Protein AF-A0A7S3IUD8-F1 (afdb_monomer_lite)

Foldseek 3Di:
DVVVVVCLLCLLVVLVVPLLVSQVVCCVPVVRQVVSSLVSLVVDDPDPVSSLVSLLSNLVNNCVVCVVVLVVLVVVVVPDPDDPSVVVNVSNLVSLLSNLLSCLDPVNLVCSLVSLLDPSHDLPSSLVSCVVSVSLNNNLSSCVVVVVNVSSLVSLVVVLVVLCVVCVCCCVPPDVPDPCPDPVNVVSVVVSVVSVVVSVVSCVVVVVVPPDPVVVVVPD

Secondary structure (DSSP, 8-state):
-HHHHHHHHHHHHHHHH-HHHHHHHHHHHSTT-HHHHHHHHHHS-SSHHHHHHHHHHHHHHHHHHTHHHHHHHHHHHTT---TTTHHHHHHHHHHHHHHHHHHTSTTTHHHHHHHHTSTTS-HHHHHHHHHHTT-HHHHHHHHHHHT-HHHHHHHHHHHHHHHHHHHHHHHHHT-TT--TT-HHHHHHHHHHHHHHHHHHHHHHHHHTTSPPTTSSTT--

Structure (mmCIF, N/CA/C/O backbone):
data_AF-A0A7S3IUD8-F1
#
_entry.id   AF-A0A7S3IUD8-F1
#
loop_
_atom_site.group_PDB
_atom_site.id
_atom_site.type_symbol
_atom_site.label_atom_id
_atom_site.label_alt_id
_atom_site.label_comp_id
_atom_site.label_asym_id
_atom_site.label_entity_id
_atom_site.label_seq_id
_atom_site.pdbx_PDB_ins_code
_atom_site.Cartn_x
_atom_site.Cartn_y
_atom_site.Cartn_z
_atom_site.occupancy
_atom_site.B_iso_or_equiv
_atom_site.auth_seq_id
_atom_site.auth_comp_id
_atom_site.auth_asym_id
_atom_site.auth_atom_id
_atom_site.pdbx_PDB_model_num
ATOM 1 N N . THR A 1 1 ? -16.270 8.873 26.989 1.00 66.31 1 THR A N 1
ATOM 2 C CA . THR A 1 1 ? -14.880 8.577 27.411 1.00 66.31 1 THR A CA 1
ATOM 3 C C . THR A 1 1 ? -14.648 7.132 27.840 1.00 66.31 1 THR A C 1
ATOM 5 O O . THR A 1 1 ? -13.771 6.508 27.261 1.00 66.31 1 THR A O 1
ATOM 8 N N . GLY A 1 2 ? -15.403 6.544 28.781 1.00 86.38 2 GLY A N 1
ATOM 9 C CA . GLY A 1 2 ? -15.154 5.152 29.222 1.00 86.38 2 GLY A CA 1
ATOM 10 C C . GLY A 1 2 ? -15.255 4.091 28.111 1.00 86.38 2 GLY A C 1
ATOM 11 O O . GLY A 1 2 ? -14.365 3.257 27.968 1.00 86.38 2 GLY A O 1
ATOM 12 N N . MET A 1 3 ? -16.298 4.174 27.278 1.00 87.50 3 MET A N 1
ATOM 13 C CA . MET A 1 3 ? -16.539 3.219 26.187 1.00 87.50 3 MET A CA 1
ATOM 14 C C . MET A 1 3 ? -15.517 3.340 25.049 1.00 87.50 3 MET A C 1
ATOM 16 O O . MET A 1 3 ? -14.982 2.330 24.613 1.00 87.50 3 MET A O 1
ATOM 20 N N . GLN A 1 4 ? -15.155 4.561 24.640 1.00 90.06 4 GLN A N 1
ATOM 21 C CA . GLN A 1 4 ? -14.101 4.801 23.642 1.00 90.06 4 GLN A CA 1
ATOM 22 C C . GLN A 1 4 ? -12.754 4.199 24.070 1.00 90.06 4 GLN A C 1
ATOM 24 O O . GLN A 1 4 ? -12.092 3.548 23.272 1.00 90.06 4 GLN A O 1
ATOM 29 N N . ASN A 1 5 ? -12.368 4.336 25.342 1.00 90.56 5 ASN A N 1
ATOM 30 C CA . ASN A 1 5 ? -11.132 3.727 25.844 1.00 90.56 5 ASN A CA 1
ATOM 31 C C . ASN A 1 5 ? -11.186 2.197 25.833 1.00 90.56 5 ASN A C 1
ATOM 33 O O . ASN A 1 5 ? -10.183 1.543 25.552 1.00 90.56 5 ASN A O 1
ATOM 37 N N . LEU A 1 6 ? -12.346 1.618 26.153 1.00 90.81 6 LEU A N 1
ATOM 38 C CA . LEU A 1 6 ? -12.537 0.173 26.090 1.00 90.81 6 LEU A CA 1
ATOM 39 C C . LEU A 1 6 ? -12.464 -0.329 24.648 1.00 90.81 6 LEU A C 1
ATOM 41 O O . LEU A 1 6 ? -11.897 -1.393 24.412 1.00 90.81 6 LEU A O 1
ATOM 45 N N . ILE A 1 7 ? -12.969 0.461 23.698 1.00 91.56 7 ILE A N 1
ATOM 46 C CA . ILE A 1 7 ? -12.850 0.161 22.278 1.00 91.56 7 ILE A CA 1
ATOM 47 C C . ILE A 1 7 ? -11.379 0.162 21.857 1.00 91.56 7 ILE A C 1
ATOM 49 O O . ILE A 1 7 ? -10.910 -0.857 21.366 1.00 91.56 7 ILE A O 1
ATOM 53 N N . LEU A 1 8 ? -10.639 1.245 22.130 1.00 92.44 8 LEU A N 1
ATOM 54 C CA . LEU A 1 8 ? -9.227 1.376 21.740 1.00 92.44 8 LEU A CA 1
ATOM 55 C C . LEU A 1 8 ? -8.356 0.238 22.291 1.00 92.44 8 LEU A C 1
ATOM 57 O O . LEU A 1 8 ? -7.524 -0.317 21.583 1.00 92.44 8 LEU A O 1
ATOM 61 N N . LYS A 1 9 ? -8.587 -0.173 23.543 1.00 91.88 9 LYS A N 1
ATOM 62 C CA . LYS A 1 9 ? -7.871 -1.308 24.153 1.00 91.88 9 LYS A CA 1
ATOM 63 C C . LYS A 1 9 ? -8.146 -2.651 23.475 1.00 91.88 9 LYS A C 1
ATOM 65 O O . LYS A 1 9 ? -7.357 -3.576 23.629 1.00 91.88 9 LYS A O 1
ATOM 70 N N . ASN A 1 10 ? -9.273 -2.775 22.778 1.00 92.75 10 ASN A N 1
ATOM 71 C CA . ASN A 1 10 ? -9.701 -4.004 22.115 1.00 92.75 10 ASN A CA 1
ATOM 72 C C . ASN A 1 10 ? -9.679 -3.895 20.583 1.00 92.75 10 ASN A C 1
ATOM 74 O O . ASN A 1 10 ? -10.092 -4.846 19.920 1.00 92.75 10 ASN A O 1
ATOM 78 N N . THR A 1 11 ? -9.166 -2.798 20.010 1.00 93.12 11 THR A N 1
ATOM 79 C CA . THR A 1 11 ? -9.166 -2.564 18.556 1.00 93.12 11 THR A CA 1
ATOM 80 C C . THR A 1 11 ? -8.530 -3.721 17.797 1.00 93.12 11 THR A C 1
ATOM 82 O O . THR A 1 11 ? -9.126 -4.219 16.848 1.00 93.12 11 THR A O 1
ATOM 85 N N . SER A 1 12 ? -7.394 -4.245 18.262 1.00 93.50 12 SER A N 1
ATOM 86 C CA . SER A 1 12 ? -6.737 -5.405 17.647 1.00 93.50 12 SER A CA 1
ATOM 87 C C . SER A 1 12 ? -7.642 -6.640 17.557 1.00 93.50 12 SER A C 1
ATOM 89 O O . SER A 1 12 ? -7.561 -7.393 16.591 1.00 93.50 12 SER A O 1
ATOM 91 N N . SER A 1 13 ? -8.520 -6.858 18.539 1.00 93.44 13 SER A N 1
ATOM 92 C CA . SER A 1 13 ? -9.497 -7.954 18.514 1.00 93.44 13 SER A CA 1
ATOM 93 C C . SER A 1 13 ? -10.639 -7.670 17.543 1.00 93.44 13 SER A C 1
ATOM 95 O O . SER A 1 13 ? -11.063 -8.579 16.837 1.00 93.44 13 SER A O 1
ATOM 97 N N . PHE A 1 14 ? -11.116 -6.425 17.473 1.00 94.06 14 PHE A N 1
ATOM 98 C CA . PHE A 1 14 ? -12.170 -6.046 16.531 1.00 94.06 14 PHE A CA 1
ATOM 99 C C . PHE A 1 14 ? -11.705 -6.148 15.082 1.00 94.06 14 PHE A C 1
ATOM 101 O O . PHE A 1 14 ? -12.414 -6.741 14.275 1.00 94.06 14 PHE A O 1
ATOM 108 N N . VAL A 1 15 ? -10.486 -5.693 14.776 1.00 94.94 15 VAL A N 1
ATOM 109 C CA . VAL A 1 15 ? -9.892 -5.823 13.435 1.00 94.94 15 VAL A CA 1
ATOM 110 C C . VAL A 1 15 ? -9.811 -7.288 13.008 1.00 94.94 15 VAL A C 1
ATOM 112 O O . VAL A 1 15 ? -10.173 -7.607 11.882 1.00 94.94 15 VAL A O 1
ATOM 115 N N . LYS A 1 16 ? -9.415 -8.194 13.915 1.00 93.19 16 LYS A N 1
ATOM 116 C CA . LYS A 1 16 ? -9.381 -9.643 13.636 1.00 93.19 16 LYS A CA 1
ATOM 117 C C . LYS A 1 16 ? -10.755 -10.240 13.356 1.00 93.19 16 LYS A C 1
ATOM 119 O O . LYS A 1 16 ? -10.839 -11.228 12.634 1.00 93.19 16 LYS A O 1
ATOM 124 N N . MET A 1 17 ? -11.797 -9.718 14.000 1.00 94.62 17 MET A N 1
ATOM 125 C CA . MET A 1 17 ? -13.160 -10.219 13.831 1.00 94.62 17 MET A CA 1
ATOM 126 C C . MET A 1 17 ? -13.779 -9.693 12.540 1.00 94.62 17 MET A C 1
ATOM 128 O O . MET A 1 17 ? -14.288 -10.478 11.746 1.00 94.62 17 MET A O 1
ATOM 132 N N . ASP A 1 18 ? -13.751 -8.374 12.353 1.00 95.94 18 ASP A N 1
ATOM 133 C CA . ASP A 1 18 ? -14.306 -7.701 11.186 1.00 95.94 18 ASP A CA 1
ATOM 134 C C . ASP A 1 18 ? -13.672 -6.300 11.026 1.00 95.94 18 ASP A C 1
ATOM 136 O O . ASP A 1 18 ? -14.049 -5.347 11.729 1.00 95.94 18 ASP A O 1
ATOM 140 N N . PRO A 1 19 ? -12.712 -6.129 10.100 1.00 95.44 19 PRO A N 1
ATOM 141 C CA . PRO A 1 19 ? -12.058 -4.843 9.891 1.00 95.44 19 PRO A CA 1
ATOM 142 C C . PRO A 1 19 ? -13.016 -3.790 9.308 1.00 95.44 19 PRO A C 1
ATOM 144 O O . PRO A 1 19 ? -12.861 -2.603 9.596 1.00 95.44 19 PRO A O 1
ATOM 147 N N . ALA A 1 20 ? -14.051 -4.191 8.561 1.00 95.94 20 ALA A N 1
ATOM 148 C CA . ALA A 1 20 ? -14.999 -3.265 7.945 1.00 95.94 20 ALA A CA 1
ATOM 149 C C . ALA A 1 20 ? -15.987 -2.699 8.973 1.00 95.94 20 ALA A C 1
ATOM 151 O O . ALA A 1 20 ? -16.265 -1.497 8.977 1.00 95.94 20 ALA A O 1
ATOM 152 N N . LEU A 1 21 ? -16.490 -3.536 9.884 1.00 95.56 21 LEU A N 1
ATOM 153 C CA . LEU A 1 21 ? -17.272 -3.059 11.027 1.00 95.56 21 LEU A CA 1
ATOM 154 C C . LEU A 1 21 ? -16.418 -2.220 11.977 1.00 95.56 21 LEU A C 1
ATOM 156 O O . LEU A 1 21 ? -16.917 -1.235 12.515 1.00 95.56 21 LEU A O 1
ATOM 160 N N . THR A 1 22 ? -15.135 -2.551 12.137 1.00 95.25 22 THR A N 1
ATOM 161 C CA . THR A 1 22 ? -14.209 -1.735 12.934 1.00 95.25 22 THR A CA 1
ATOM 162 C C . THR A 1 22 ? -14.022 -0.340 12.329 1.00 95.25 22 THR A C 1
ATOM 164 O O . THR A 1 22 ? -14.059 0.649 13.059 1.00 95.25 22 THR A O 1
ATOM 167 N N . ALA A 1 23 ? -13.905 -0.231 11.000 1.00 95.44 23 ALA A N 1
ATOM 168 C CA . ALA A 1 23 ? -13.856 1.059 10.309 1.00 95.44 23 ALA A CA 1
ATOM 169 C C . ALA A 1 23 ? -15.150 1.868 10.513 1.00 95.44 23 ALA A C 1
ATOM 171 O O . ALA A 1 23 ? -15.093 3.029 10.901 1.00 95.44 23 ALA A O 1
ATOM 172 N N . LYS A 1 24 ? -16.327 1.243 10.371 1.00 94.44 24 LYS A N 1
ATOM 173 C CA . LYS A 1 24 ? -17.620 1.907 10.646 1.00 94.44 24 LYS A CA 1
ATOM 174 C C . LYS A 1 24 ? -17.764 2.346 12.101 1.00 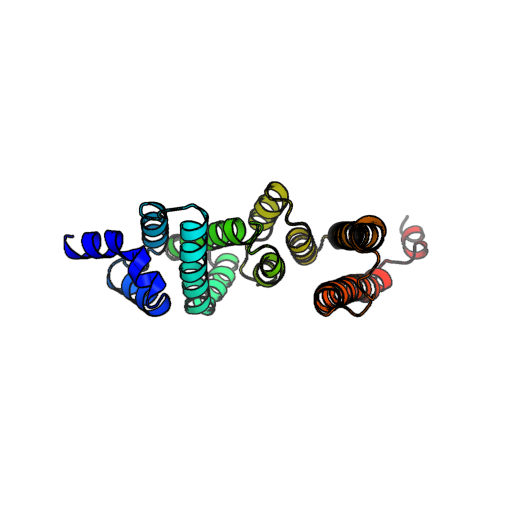94.44 24 LYS A C 1
ATOM 176 O O . LYS A 1 24 ? -18.350 3.387 12.384 1.00 94.44 24 LYS A O 1
ATOM 181 N N . LEU A 1 25 ? -17.244 1.552 13.033 1.00 94.25 25 LEU A N 1
ATOM 182 C CA . LEU A 1 25 ? -17.213 1.910 14.442 1.00 94.25 25 LEU A CA 1
ATOM 183 C C . LEU A 1 25 ? -16.314 3.136 14.673 1.00 94.25 25 LEU A C 1
ATOM 185 O O . LEU A 1 25 ? -16.661 3.992 15.485 1.00 94.25 25 LEU A O 1
ATOM 189 N N . CYS A 1 26 ? -15.198 3.243 13.945 1.00 94.50 26 CYS A N 1
ATOM 190 C CA . CYS A 1 26 ? -14.337 4.425 13.952 1.00 94.50 26 CYS A CA 1
ATOM 191 C C . CYS A 1 26 ? -15.088 5.673 13.471 1.00 94.50 26 CYS A C 1
ATOM 193 O O . CYS A 1 26 ? -15.071 6.687 14.165 1.00 94.50 26 CYS A O 1
ATOM 195 N N . ASP A 1 27 ? -15.822 5.575 12.359 1.00 93.06 27 ASP A N 1
ATOM 196 C CA . ASP A 1 27 ? -16.639 6.678 11.824 1.00 93.06 27 ASP A CA 1
ATOM 197 C C . ASP A 1 27 ? -17.650 7.187 12.858 1.00 93.06 27 ASP A C 1
ATOM 199 O O . ASP A 1 27 ? -17.851 8.387 13.005 1.00 93.06 27 ASP A O 1
ATOM 203 N N . GLN A 1 28 ? -18.275 6.273 13.604 1.00 93.25 28 GLN A N 1
ATOM 204 C CA . GLN A 1 28 ? -19.336 6.607 14.556 1.00 93.25 28 GLN A CA 1
ATOM 205 C C . GLN A 1 28 ? -18.835 7.137 15.902 1.00 93.25 28 GLN A C 1
ATOM 207 O O . GLN A 1 28 ? -19.502 7.964 16.519 1.00 93.25 28 GLN A O 1
ATOM 212 N N . TRP A 1 29 ? -17.722 6.606 16.411 1.00 93.62 29 TRP A N 1
ATOM 213 C CA . TRP A 1 29 ? -17.281 6.858 17.791 1.00 93.62 29 TRP A CA 1
ATOM 214 C C . TRP A 1 29 ? -16.026 7.720 17.896 1.00 93.62 29 TRP A C 1
ATOM 216 O O . TRP A 1 29 ? -15.682 8.144 19.004 1.00 93.62 29 TRP A O 1
ATOM 226 N N . PHE A 1 30 ? -15.330 7.934 16.783 1.00 92.44 30 PHE A N 1
ATOM 227 C CA . PHE A 1 30 ? -14.047 8.630 16.716 1.00 92.44 30 PHE A CA 1
ATOM 228 C C . PHE A 1 30 ? -13.998 9.628 15.559 1.00 92.44 30 PHE A C 1
ATOM 230 O O . PHE A 1 30 ? -12.908 10.024 15.166 1.00 92.44 30 PHE A O 1
ATOM 237 N N . ASP A 1 31 ? -15.157 10.009 15.014 1.00 90.19 31 ASP A N 1
ATOM 238 C CA . ASP A 1 31 ? -15.286 11.012 13.953 1.00 90.19 31 ASP A CA 1
ATOM 239 C C . ASP A 1 31 ? -14.390 10.718 12.733 1.00 90.19 31 ASP A C 1
ATOM 241 O O . ASP A 1 31 ? -13.875 11.624 12.089 1.00 90.19 31 ASP A O 1
ATOM 245 N N . GLY A 1 32 ? -14.164 9.431 12.438 1.00 89.38 32 GLY A N 1
ATOM 246 C CA . GLY A 1 32 ? -13.310 9.005 11.327 1.00 89.38 32 GLY A CA 1
ATOM 247 C C . GLY A 1 32 ? -11.800 9.099 11.584 1.00 89.38 32 GLY A C 1
ATOM 248 O O . GLY A 1 32 ? -11.036 8.905 10.648 1.00 89.38 32 GLY A O 1
ATOM 249 N N . ASP A 1 33 ? -11.337 9.331 12.820 1.00 92.06 33 ASP A N 1
ATOM 250 C CA . ASP A 1 33 ? -9.905 9.353 13.170 1.00 92.06 33 ASP A CA 1
ATOM 251 C C . ASP A 1 33 ? -9.285 7.941 13.152 1.00 92.06 33 ASP A C 1
ATOM 253 O O . ASP A 1 33 ? -9.037 7.294 14.177 1.00 92.06 33 ASP A O 1
ATOM 257 N N . TYR A 1 34 ? -9.024 7.441 11.945 1.00 94.31 34 TYR A N 1
ATOM 258 C CA . TYR A 1 34 ? -8.418 6.129 11.731 1.00 94.31 34 TYR A CA 1
ATOM 259 C C . TYR A 1 34 ? -6.966 6.067 12.211 1.00 94.31 34 TYR A C 1
ATOM 261 O O . TYR A 1 34 ? -6.486 4.981 12.538 1.00 94.31 34 TYR A O 1
ATOM 269 N N . SER A 1 35 ? -6.266 7.207 12.281 1.00 92.81 35 SER A N 1
ATOM 270 C CA . SER A 1 35 ? -4.885 7.256 12.785 1.00 92.81 35 SER A CA 1
ATOM 271 C C . SER A 1 35 ? -4.843 6.798 14.237 1.00 92.81 35 SER A C 1
ATOM 273 O O . SER A 1 35 ? -4.035 5.947 14.598 1.00 92.81 35 SER A O 1
ATOM 275 N N . LYS A 1 36 ? -5.805 7.248 15.044 1.00 92.38 36 LYS A N 1
ATOM 276 C CA . LYS A 1 36 ? -5.951 6.817 16.435 1.00 92.38 36 LYS A CA 1
ATOM 277 C C . LYS A 1 36 ? -6.239 5.324 16.586 1.00 92.38 36 LYS A C 1
ATOM 279 O O . LYS A 1 36 ? -5.793 4.708 17.555 1.00 92.38 36 LYS A O 1
ATOM 284 N N . MET A 1 37 ? -6.967 4.725 15.641 1.00 93.12 37 MET A N 1
ATOM 285 C CA . MET A 1 37 ? -7.176 3.274 15.618 1.00 93.12 37 MET A CA 1
ATOM 286 C C . MET A 1 37 ? -5.889 2.525 15.286 1.00 93.12 37 MET A C 1
ATOM 288 O O . MET A 1 37 ? -5.580 1.541 15.953 1.00 93.12 37 MET A O 1
ATOM 292 N N . VAL A 1 38 ? -5.119 3.005 14.307 1.00 94.12 38 VAL A N 1
ATOM 293 C CA . VAL A 1 38 ? -3.805 2.439 13.967 1.00 94.12 38 VAL A CA 1
ATOM 294 C C . VAL A 1 38 ? -2.845 2.547 15.152 1.00 94.12 38 VAL A C 1
ATOM 296 O O . VAL A 1 38 ? -2.230 1.549 15.522 1.00 94.12 38 VAL A O 1
ATOM 299 N N . ASP A 1 39 ? -2.784 3.698 15.821 1.00 93.44 39 ASP A N 1
ATOM 300 C CA . ASP A 1 39 ? -1.960 3.884 17.020 1.00 93.44 39 ASP A CA 1
ATOM 301 C C . ASP A 1 39 ? -2.360 2.914 18.140 1.00 93.44 39 ASP A C 1
ATOM 303 O O . ASP A 1 39 ? -1.502 2.349 18.820 1.00 93.44 39 ASP A O 1
ATOM 307 N N . ALA A 1 40 ? -3.661 2.667 18.318 1.00 92.38 40 ALA A N 1
ATOM 308 C CA . ALA A 1 40 ? -4.149 1.685 19.280 1.00 92.38 40 ALA A CA 1
ATOM 309 C C . ALA A 1 40 ? -3.753 0.248 18.895 1.00 92.38 40 ALA A C 1
ATOM 311 O O . ALA A 1 40 ? -3.360 -0.528 19.768 1.00 92.38 40 ALA A O 1
ATOM 312 N N . ILE A 1 41 ? -3.786 -0.103 17.605 1.00 92.88 41 ILE A N 1
ATOM 313 C CA . ILE A 1 41 ? -3.293 -1.400 17.113 1.00 92.88 41 ILE A CA 1
ATOM 314 C C . ILE A 1 41 ? -1.796 -1.556 17.411 1.00 92.88 41 ILE A C 1
ATOM 316 O O . ILE A 1 41 ? -1.391 -2.634 17.841 1.00 92.88 41 ILE A O 1
ATOM 320 N N . CYS A 1 42 ? -0.997 -0.495 17.248 1.00 89.94 42 CYS A N 1
ATOM 321 C CA . CYS A 1 42 ? 0.440 -0.481 17.542 1.00 89.94 42 CYS A CA 1
ATOM 322 C C . CYS A 1 42 ? 0.775 -0.592 19.040 1.00 89.94 42 CYS A C 1
ATOM 324 O O . CYS A 1 42 ? 1.855 -1.059 19.391 1.00 89.94 42 CYS A O 1
ATOM 326 N N . GLN A 1 43 ? -0.123 -0.182 19.939 1.00 89.31 43 GLN A N 1
ATOM 327 C CA . GLN A 1 43 ? 0.141 -0.178 21.386 1.00 89.31 43 GLN A CA 1
ATOM 328 C C . GLN A 1 43 ? -0.009 -1.546 22.060 1.00 89.31 43 GLN A C 1
ATOM 330 O O . GLN A 1 43 ? 0.665 -1.812 23.055 1.00 89.31 43 GLN A O 1
ATOM 335 N N . TYR A 1 44 ? -0.904 -2.399 21.557 1.00 79.69 44 TYR A N 1
ATOM 336 C CA . TYR A 1 44 ? -1.250 -3.679 22.186 1.00 79.69 44 TYR A CA 1
ATOM 337 C C . TYR A 1 44 ? -0.933 -4.974 21.386 1.00 79.69 44 TYR A C 1
ATOM 339 O O . TYR A 1 44 ? -1.520 -6.011 21.720 1.00 79.69 44 TYR A O 1
ATOM 347 N N . PRO A 1 45 ? -0.049 -5.013 20.362 1.00 74.19 45 PRO A N 1
ATOM 348 C CA . PRO A 1 45 ? 0.287 -6.250 19.661 1.00 74.19 45 PRO A CA 1
ATOM 349 C C . PRO A 1 45 ? 1.342 -7.059 20.435 1.00 74.19 45 PRO A C 1
ATOM 351 O O . PRO A 1 45 ? 2.141 -6.509 21.192 1.00 74.19 45 PRO A O 1
ATOM 354 N N . LYS A 1 46 ? 1.376 -8.387 20.245 1.00 75.75 46 LYS A N 1
ATOM 355 C CA . LYS A 1 46 ? 2.365 -9.255 20.917 1.00 75.75 46 LYS A CA 1
ATOM 356 C C . LYS A 1 46 ? 3.669 -9.405 20.126 1.00 75.75 46 LYS A C 1
ATOM 358 O O . LYS A 1 46 ? 4.661 -9.868 20.682 1.00 75.75 46 LYS A O 1
ATOM 363 N N . SER A 1 47 ? 3.675 -9.044 18.839 1.00 87.25 47 SER A N 1
ATOM 364 C CA . SER A 1 47 ? 4.847 -9.084 17.953 1.00 87.25 47 SER A CA 1
ATOM 365 C C . SER A 1 47 ? 4.719 -8.080 16.800 1.00 87.25 47 SER A C 1
ATOM 367 O O . SER A 1 47 ? 3.605 -7.707 16.434 1.00 87.25 47 SER A O 1
ATOM 369 N N . GLN A 1 48 ? 5.847 -7.698 16.188 1.00 85.50 48 GLN A N 1
ATOM 370 C CA . GLN A 1 48 ? 5.877 -6.792 15.028 1.00 85.50 48 GLN A CA 1
ATOM 371 C C . GLN A 1 48 ? 5.117 -7.355 13.816 1.00 85.50 48 GLN A C 1
ATOM 373 O O . GLN A 1 48 ? 4.471 -6.613 13.081 1.00 85.50 48 GLN A O 1
ATOM 378 N N . ASP A 1 49 ? 5.173 -8.672 13.604 1.00 86.12 49 ASP A N 1
ATOM 379 C CA . ASP A 1 49 ? 4.471 -9.320 12.492 1.00 86.12 49 ASP A CA 1
ATOM 380 C C . ASP A 1 49 ? 2.950 -9.270 12.676 1.00 86.12 49 ASP A C 1
ATOM 382 O O . ASP A 1 49 ? 2.214 -9.061 11.711 1.00 86.12 49 ASP A O 1
ATOM 386 N N . GLU A 1 50 ? 2.480 -9.432 13.917 1.00 89.19 50 GLU A N 1
ATOM 387 C CA . GLU A 1 50 ? 1.064 -9.300 14.264 1.00 89.19 50 GLU A CA 1
ATOM 388 C C . GLU A 1 50 ? 0.594 -7.845 14.158 1.00 89.19 50 GLU A C 1
ATOM 390 O O . GLU A 1 50 ? -0.478 -7.601 13.611 1.00 89.19 50 GLU A O 1
ATOM 395 N N . GLU A 1 51 ? 1.401 -6.880 14.609 1.00 90.56 51 GLU A N 1
ATOM 396 C CA . GLU A 1 51 ? 1.129 -5.451 14.403 1.00 90.56 51 GLU A CA 1
ATOM 397 C C . GLU A 1 51 ? 0.951 -5.138 12.915 1.00 90.56 51 GLU A C 1
ATOM 399 O O . GLU A 1 51 ? -0.061 -4.567 12.512 1.00 90.56 51 GLU A O 1
ATOM 404 N N . ASN A 1 52 ? 1.921 -5.538 12.091 1.00 91.38 52 ASN A N 1
ATOM 405 C CA . ASN A 1 52 ? 1.923 -5.244 10.664 1.00 91.38 52 ASN A CA 1
ATOM 406 C C . ASN A 1 52 ? 0.738 -5.895 9.944 1.00 91.38 52 ASN A C 1
ATOM 408 O O . ASN A 1 52 ? 0.162 -5.275 9.058 1.00 91.38 52 ASN A O 1
ATOM 412 N N . GLU A 1 53 ? 0.357 -7.122 10.311 1.00 93.06 53 GLU A N 1
ATOM 413 C CA . GLU A 1 53 ? -0.836 -7.786 9.772 1.00 93.06 53 GLU A CA 1
ATOM 414 C C . GLU A 1 53 ? -2.121 -7.028 10.119 1.00 93.06 53 GLU A C 1
ATOM 416 O O . GLU A 1 53 ? -2.928 -6.759 9.235 1.00 93.06 53 GLU A O 1
ATOM 421 N N . LEU A 1 54 ? -2.307 -6.643 11.382 1.00 93.81 54 LEU A N 1
ATOM 422 C CA . LEU A 1 54 ? -3.521 -5.944 11.807 1.00 93.81 54 LEU A CA 1
ATOM 423 C C . LEU A 1 54 ? -3.612 -4.542 11.210 1.00 93.81 54 LEU A C 1
ATOM 425 O O . LEU A 1 54 ? -4.673 -4.141 10.735 1.00 93.81 54 LEU A O 1
ATOM 429 N N . CYS A 1 55 ? -2.495 -3.816 11.187 1.00 94.38 55 CYS A N 1
ATOM 430 C CA . CYS A 1 55 ? -2.412 -2.524 10.522 1.00 94.38 55 CYS A CA 1
ATOM 431 C C . CYS A 1 55 ? -2.685 -2.662 9.021 1.00 94.38 55 CYS A C 1
ATOM 433 O O . CYS A 1 55 ? -3.446 -1.865 8.483 1.00 94.38 55 CYS A O 1
ATOM 435 N N . PHE A 1 56 ? -2.125 -3.676 8.351 1.00 94.75 56 PHE A N 1
ATOM 436 C CA . PHE A 1 56 ? -2.406 -3.946 6.940 1.00 94.75 56 PHE A CA 1
ATOM 437 C C . PHE A 1 56 ? -3.904 -4.167 6.709 1.00 94.75 56 PHE A C 1
ATOM 439 O O . PHE A 1 56 ? -4.501 -3.436 5.925 1.00 94.75 56 PHE A O 1
ATOM 446 N N . GLN A 1 57 ? -4.521 -5.104 7.434 1.00 94.94 57 GLN A N 1
ATOM 447 C CA . GLN A 1 57 ? -5.943 -5.433 7.286 1.00 94.94 57 GLN A CA 1
ATOM 448 C C . GLN A 1 57 ? -6.843 -4.219 7.516 1.00 94.94 57 GLN A C 1
ATOM 450 O O . GLN A 1 57 ? -7.763 -3.964 6.736 1.00 94.94 57 GLN A O 1
ATOM 455 N N . PHE A 1 58 ? -6.580 -3.458 8.579 1.00 96.69 58 PHE A N 1
ATOM 456 C CA . PHE A 1 58 ? -7.386 -2.293 8.914 1.00 96.69 58 PHE A CA 1
ATOM 457 C C . PHE A 1 58 ? -7.209 -1.164 7.895 1.00 96.69 58 PHE A C 1
ATOM 459 O O . PHE A 1 58 ? -8.201 -0.668 7.364 1.00 96.69 58 PHE A O 1
ATOM 466 N N . ILE A 1 59 ? -5.966 -0.784 7.580 1.00 96.31 59 ILE A N 1
ATOM 467 C CA . ILE A 1 59 ? -5.687 0.324 6.660 1.00 96.31 59 ILE A CA 1
ATOM 468 C C . ILE A 1 59 ? -6.173 -0.009 5.247 1.00 96.31 59 ILE A C 1
ATOM 470 O O . ILE A 1 59 ? -6.823 0.826 4.626 1.00 96.31 59 ILE A O 1
ATOM 474 N N . ASP A 1 60 ? -5.915 -1.220 4.748 1.00 95.56 60 ASP A N 1
ATOM 475 C CA . ASP A 1 60 ? -6.398 -1.658 3.433 1.00 95.56 60 ASP A CA 1
ATOM 476 C C . ASP A 1 60 ? -7.928 -1.590 3.340 1.00 95.56 60 ASP A C 1
ATOM 478 O O . ASP A 1 60 ? -8.479 -1.079 2.362 1.00 95.56 60 ASP A O 1
ATOM 482 N N . THR A 1 61 ? -8.618 -2.017 4.402 1.00 96.19 61 THR A N 1
ATOM 483 C CA . THR A 1 61 ? -10.079 -1.941 4.479 1.00 96.19 61 THR A CA 1
ATOM 484 C C . THR A 1 61 ? -10.569 -0.496 4.472 1.00 96.19 61 THR A C 1
ATOM 486 O O . THR A 1 61 ? -11.469 -0.163 3.704 1.00 96.19 61 THR A O 1
ATOM 489 N N . VAL A 1 62 ? -9.974 0.381 5.287 1.00 95.19 62 VAL A N 1
ATOM 490 C CA . VAL A 1 62 ? -10.340 1.806 5.339 1.00 95.19 62 VAL A CA 1
ATOM 491 C C . VAL A 1 62 ? -10.132 2.470 3.979 1.00 95.19 62 VAL A C 1
ATOM 493 O O . VAL A 1 62 ? -11.050 3.107 3.466 1.00 95.19 62 VAL A O 1
ATOM 496 N N . LEU A 1 63 ? -8.964 2.278 3.358 1.00 93.94 63 LEU A N 1
ATOM 497 C CA . LEU A 1 63 ? -8.661 2.863 2.050 1.00 93.94 63 LEU A CA 1
ATOM 498 C C . LEU A 1 63 ? -9.581 2.326 0.951 1.00 93.94 63 LEU A C 1
ATOM 500 O O . LEU A 1 63 ? -9.951 3.080 0.060 1.00 93.94 63 LEU A O 1
ATOM 504 N N . SER A 1 64 ? -9.981 1.055 1.022 1.00 93.94 64 SER A N 1
ATOM 505 C CA . SER A 1 64 ? -10.930 0.468 0.070 1.00 93.94 64 SER A CA 1
ATOM 506 C C . SER A 1 64 ? -12.351 1.010 0.260 1.00 93.94 64 SER A C 1
ATOM 508 O O . SER A 1 64 ? -13.048 1.276 -0.716 1.00 93.94 64 SER A O 1
ATOM 510 N N . LEU A 1 65 ? -12.791 1.219 1.506 1.00 93.44 65 LEU A N 1
ATOM 511 C CA . LEU A 1 65 ? -14.105 1.800 1.807 1.00 93.44 65 LEU A CA 1
ATOM 512 C C . LEU A 1 65 ? -14.197 3.282 1.420 1.00 93.44 65 LEU A C 1
ATOM 514 O O . LEU A 1 65 ? -15.268 3.734 1.021 1.00 93.44 65 LEU A O 1
ATOM 518 N N . LYS A 1 66 ? -13.088 4.019 1.542 1.00 92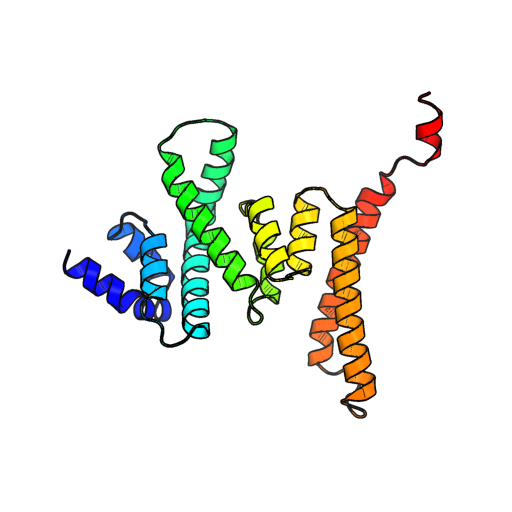.06 66 LYS A N 1
ATOM 519 C CA . LYS A 1 66 ? -13.002 5.469 1.309 1.00 92.06 66 LYS A CA 1
ATOM 520 C C . LYS A 1 66 ? -12.350 5.842 -0.021 1.00 92.06 66 LYS A C 1
ATOM 522 O O . LYS A 1 66 ? -12.049 7.006 -0.249 1.00 92.06 66 LYS A O 1
ATOM 527 N N . GLU A 1 67 ? -12.132 4.883 -0.923 1.00 90.38 67 GLU A N 1
ATOM 528 C CA . GLU A 1 67 ? -11.381 5.118 -2.164 1.00 90.38 67 GLU A CA 1
ATOM 529 C C . GLU A 1 67 ? -11.982 6.248 -3.015 1.00 90.38 67 GLU A C 1
ATOM 531 O O . GLU A 1 67 ? -11.245 7.046 -3.593 1.00 90.38 67 GLU A O 1
ATOM 536 N N . LYS A 1 68 ? -13.316 6.315 -3.092 1.00 88.19 68 LYS A N 1
ATOM 537 C CA . LYS A 1 68 ? -14.022 7.365 -3.840 1.00 88.19 68 LYS A CA 1
ATOM 538 C C . LYS A 1 68 ? -13.757 8.740 -3.236 1.00 88.19 68 LYS A C 1
ATOM 540 O O . LYS A 1 68 ? -13.268 9.612 -3.946 1.00 88.19 68 LYS A O 1
ATOM 545 N N . ASP A 1 69 ? -13.979 8.868 -1.932 1.00 86.75 69 ASP A N 1
ATOM 546 C CA . ASP A 1 69 ? -13.778 10.101 -1.170 1.00 86.75 69 ASP A CA 1
ATOM 547 C C . ASP A 1 69 ? -12.326 10.602 -1.320 1.00 86.75 69 ASP A C 1
ATOM 549 O O . ASP A 1 69 ? -12.086 11.755 -1.667 1.00 86.75 69 ASP A O 1
ATOM 553 N N . ILE A 1 70 ? -11.342 9.701 -1.198 1.00 86.62 70 ILE A N 1
ATOM 554 C CA . ILE A 1 70 ? -9.912 10.026 -1.344 1.00 86.62 70 ILE A CA 1
ATOM 555 C C . ILE A 1 70 ? -9.587 10.551 -2.751 1.00 86.62 70 ILE A C 1
ATOM 557 O O . ILE A 1 70 ? -8.800 11.489 -2.898 1.00 86.62 70 ILE A O 1
ATOM 561 N N . LYS A 1 71 ? -10.150 9.940 -3.802 1.00 85.12 71 LYS A N 1
ATOM 562 C CA . LYS A 1 71 ? -9.920 10.381 -5.189 1.00 85.12 71 LYS A CA 1
ATOM 563 C C . LYS A 1 71 ? -10.539 11.751 -5.450 1.00 85.12 71 LYS A C 1
ATOM 565 O O . LYS A 1 71 ? -9.900 12.584 -6.091 1.00 85.12 71 LYS A O 1
ATOM 570 N N . GLU A 1 72 ? -11.750 11.978 -4.953 1.00 82.81 72 GLU A N 1
ATOM 571 C CA . GLU A 1 72 ? -12.449 13.257 -5.084 1.00 82.81 72 GLU A CA 1
ATOM 572 C C . GLU A 1 72 ? -11.683 14.379 -4.365 1.00 82.81 72 GLU A C 1
ATOM 574 O O . GLU A 1 72 ? -11.412 15.417 -4.974 1.00 82.81 72 GLU A O 1
ATOM 579 N N . ASP A 1 73 ? -11.218 14.140 -3.137 1.00 78.31 73 ASP A N 1
ATOM 580 C CA . ASP A 1 73 ? -10.428 15.106 -2.363 1.00 78.31 73 ASP A CA 1
ATOM 581 C C . ASP A 1 73 ? -9.100 15.470 -3.047 1.00 78.31 73 ASP A C 1
ATOM 583 O O . ASP A 1 73 ? -8.675 16.631 -3.048 1.00 78.31 73 ASP A O 1
ATOM 587 N N . GLN A 1 74 ? -8.422 14.500 -3.670 1.00 73.56 74 GLN A N 1
ATOM 588 C CA . GLN A 1 74 ? -7.174 14.773 -4.389 1.00 73.56 74 GLN A CA 1
ATOM 589 C C . GLN A 1 74 ? -7.389 15.580 -5.670 1.00 73.56 74 GLN A C 1
ATOM 591 O O . GLN A 1 74 ? -6.588 16.465 -5.973 1.00 73.56 74 GLN A O 1
ATOM 596 N N . GLN A 1 75 ? -8.478 15.335 -6.398 1.00 70.69 75 GLN A N 1
ATOM 597 C CA . GLN A 1 75 ? -8.835 16.144 -7.565 1.00 70.69 75 GLN A CA 1
ATOM 598 C C . GLN A 1 75 ? -9.217 17.574 -7.155 1.00 70.69 75 GLN A C 1
ATOM 600 O O . GLN A 1 75 ? -8.819 18.543 -7.806 1.00 70.69 75 GLN A O 1
ATOM 605 N N . GLN A 1 76 ? -9.920 17.735 -6.031 1.00 66.31 76 GLN A N 1
ATOM 606 C CA . GLN A 1 76 ? -10.314 19.048 -5.518 1.00 66.31 76 GLN A CA 1
ATOM 607 C C . GLN A 1 76 ? -9.125 19.870 -5.004 1.00 66.31 76 GLN A C 1
ATOM 609 O O . GLN A 1 76 ? -9.091 21.075 -5.256 1.00 66.31 76 GLN A O 1
ATOM 614 N N . LYS A 1 77 ? -8.096 19.244 -4.409 1.00 64.38 77 LYS A N 1
ATOM 615 C CA . LYS A 1 77 ? -6.837 19.920 -4.022 1.00 64.38 77 LYS A CA 1
ATOM 616 C C . LYS A 1 77 ? -6.123 20.622 -5.181 1.00 64.38 77 LYS A C 1
ATOM 618 O O . LYS A 1 77 ? -5.458 21.630 -4.958 1.00 64.38 77 LYS A O 1
ATOM 623 N N . HIS A 1 78 ? -6.258 20.122 -6.409 1.00 57.84 78 HIS A N 1
ATOM 624 C CA . HIS A 1 78 ? -5.699 20.782 -7.593 1.00 57.84 78 HIS A CA 1
ATOM 625 C C . HIS A 1 78 ? -6.521 21.991 -8.065 1.00 57.84 78 HIS A C 1
ATOM 627 O O . HIS A 1 78 ? -6.025 22.782 -8.865 1.00 57.84 78 HIS A O 1
ATOM 633 N N . THR A 1 79 ? -7.752 22.146 -7.568 1.00 56.53 79 THR A N 1
ATOM 634 C CA . THR A 1 79 ? -8.742 23.084 -8.115 1.00 56.53 79 THR A CA 1
ATOM 635 C C . THR A 1 79 ? -9.142 24.184 -7.125 1.00 56.53 79 THR A C 1
ATOM 637 O O . THR A 1 79 ? -9.419 25.307 -7.543 1.00 56.53 79 THR A O 1
ATOM 640 N N . THR A 1 80 ? -9.134 23.907 -5.818 1.00 54.53 80 THR A N 1
ATOM 641 C CA . THR A 1 80 ? -9.690 24.811 -4.797 1.00 54.53 80 THR A CA 1
ATOM 642 C C . THR A 1 80 ? -8.868 24.742 -3.511 1.00 54.53 80 THR A C 1
ATOM 644 O O . THR A 1 80 ? -8.826 23.720 -2.834 1.00 54.53 80 THR A O 1
ATOM 647 N N . GLY A 1 81 ? -8.176 25.831 -3.176 1.00 51.81 81 GLY A N 1
ATOM 648 C CA . GLY A 1 81 ? -7.319 25.929 -1.992 1.00 51.81 81 GLY A CA 1
ATOM 649 C C . GLY A 1 81 ? -8.080 26.294 -0.715 1.00 51.81 81 GLY A C 1
ATOM 650 O O . GLY A 1 81 ? -7.816 27.355 -0.157 1.00 51.81 81 GLY A O 1
ATOM 651 N N . GLU A 1 82 ? -9.009 25.455 -0.242 1.00 50.31 82 GLU A N 1
ATOM 652 C CA . GLU A 1 82 ? -9.779 25.724 0.988 1.00 50.31 82 GLU A CA 1
ATOM 653 C C . GLU A 1 82 ? -9.545 24.697 2.114 1.00 50.31 82 GLU A C 1
ATOM 655 O O . GLU A 1 82 ? -9.429 23.491 1.908 1.00 50.31 82 GLU A O 1
ATOM 660 N N . GLY A 1 83 ? -9.429 25.214 3.342 1.00 50.25 83 GLY A N 1
ATOM 661 C CA . GLY A 1 83 ? -8.692 24.595 4.449 1.00 50.25 83 GLY A CA 1
ATOM 662 C C . GLY A 1 83 ? -9.411 23.573 5.336 1.00 50.25 83 GLY A C 1
ATOM 663 O O . GLY A 1 83 ? -8.787 23.091 6.276 1.00 50.25 83 GLY A O 1
ATOM 664 N N . SER A 1 84 ? -10.675 23.215 5.078 1.00 48.97 84 SER A N 1
ATOM 665 C CA . SER A 1 84 ? -11.396 22.219 5.903 1.00 48.97 84 SER A CA 1
ATOM 666 C C . SER A 1 84 ? -11.166 20.771 5.451 1.00 48.97 84 SER A C 1
ATOM 668 O O . SER A 1 84 ? -11.107 19.885 6.294 1.00 48.97 84 SER A O 1
ATOM 670 N N . GLN A 1 85 ? -10.985 20.525 4.147 1.00 57.38 85 GLN A N 1
ATOM 671 C CA . GLN A 1 85 ? -10.680 19.194 3.581 1.00 57.38 85 GLN A CA 1
ATOM 672 C C . GLN A 1 85 ? -9.213 18.775 3.780 1.00 57.38 85 GLN A C 1
ATOM 674 O O . GLN A 1 85 ? -8.821 17.642 3.506 1.00 57.38 85 GLN A O 1
ATOM 679 N N . LEU A 1 86 ? -8.364 19.693 4.253 1.00 60.22 86 LEU A N 1
ATOM 680 C CA . LEU A 1 86 ? -6.939 19.426 4.433 1.00 60.22 86 LEU A CA 1
ATOM 681 C C . LEU A 1 86 ? -6.671 18.382 5.523 1.00 60.22 86 LEU A C 1
ATOM 683 O O . LEU A 1 86 ? -5.721 17.614 5.380 1.00 60.22 86 LEU A O 1
ATOM 687 N N . VAL A 1 87 ? -7.507 18.336 6.567 1.00 64.12 87 VAL A N 1
ATOM 688 C CA . VAL A 1 87 ? -7.319 17.445 7.724 1.00 64.12 87 VAL A CA 1
ATOM 689 C C . VAL A 1 87 ? -7.550 15.983 7.336 1.00 64.12 87 VAL A C 1
ATOM 691 O O . VAL A 1 87 ? -6.686 15.141 7.588 1.00 64.12 87 VAL A O 1
ATOM 694 N N . ASP A 1 88 ? -8.652 15.690 6.641 1.00 74.06 88 ASP A N 1
ATOM 695 C CA . ASP A 1 88 ? -8.978 14.328 6.197 1.00 74.06 88 ASP A CA 1
ATOM 696 C C . ASP A 1 88 ? -7.968 13.825 5.163 1.00 74.06 88 ASP A C 1
ATOM 698 O O . ASP A 1 88 ? -7.464 12.701 5.242 1.00 74.06 88 ASP A O 1
ATOM 702 N N . ALA A 1 89 ? -7.560 14.700 4.245 1.00 79.19 89 ALA A N 1
ATOM 703 C CA . ALA A 1 89 ? -6.570 14.354 3.243 1.00 79.19 89 ALA A CA 1
ATOM 704 C C . ALA A 1 89 ? -5.165 14.119 3.839 1.00 79.19 89 ALA A C 1
ATOM 706 O O . ALA A 1 89 ? -4.428 13.270 3.334 1.00 79.19 89 ALA A O 1
ATOM 707 N N . GLU A 1 90 ? -4.768 14.842 4.895 1.00 84.94 90 GLU A N 1
ATOM 708 C CA . GLU A 1 90 ? -3.511 14.580 5.614 1.00 84.94 90 GLU A CA 1
ATOM 709 C C . GLU A 1 90 ? -3.567 13.247 6.377 1.00 84.94 90 GLU A C 1
ATOM 711 O O . GLU A 1 90 ? -2.592 12.490 6.382 1.00 84.94 90 GLU A O 1
ATOM 716 N N . MET A 1 91 ? -4.710 12.918 6.980 1.00 89.25 91 MET A N 1
ATOM 717 C CA . MET A 1 91 ? -4.918 11.621 7.619 1.00 89.25 91 MET A CA 1
ATOM 718 C C . MET A 1 91 ? -4.769 10.477 6.609 1.00 89.25 91 MET A C 1
ATOM 720 O O . MET A 1 91 ? -3.959 9.575 6.832 1.00 89.25 91 MET A O 1
ATOM 724 N N . PHE A 1 92 ? -5.498 10.503 5.488 1.00 90.44 92 PHE A N 1
ATOM 725 C CA . PHE A 1 92 ? -5.390 9.443 4.480 1.00 90.44 92 PHE A CA 1
ATOM 726 C C . PHE A 1 92 ? -3.982 9.352 3.900 1.00 90.44 92 PHE A C 1
ATOM 728 O O . PHE A 1 92 ? -3.482 8.250 3.680 1.00 90.44 92 PHE A O 1
ATOM 735 N N . HIS A 1 93 ? -3.302 10.487 3.733 1.00 90.50 93 HIS A N 1
ATOM 736 C CA . HIS A 1 93 ? -1.899 10.511 3.342 1.00 90.50 93 HIS A CA 1
ATOM 737 C C . HIS A 1 93 ? -1.018 9.730 4.333 1.00 90.50 93 HIS A C 1
ATOM 739 O O . HIS A 1 93 ? -0.293 8.824 3.922 1.00 90.50 93 HIS A O 1
ATOM 745 N N . LYS A 1 94 ? -1.137 9.987 5.644 1.00 91.88 94 LYS A N 1
ATOM 746 C CA . LYS A 1 94 ? -0.398 9.243 6.682 1.00 91.88 94 LYS A CA 1
ATOM 747 C C . LYS A 1 94 ? -0.706 7.744 6.657 1.00 91.88 94 LYS A C 1
ATOM 749 O O . LYS A 1 94 ? 0.218 6.934 6.756 1.00 91.88 94 LYS A O 1
ATOM 754 N N . LEU A 1 95 ? -1.974 7.366 6.482 1.00 93.06 95 LEU A N 1
ATOM 755 C CA . LEU A 1 95 ? -2.377 5.959 6.373 1.00 93.06 95 LEU A CA 1
ATOM 756 C C . LEU A 1 95 ? -1.762 5.284 5.143 1.00 93.06 95 LEU A C 1
ATOM 758 O O . LEU A 1 95 ? -1.244 4.175 5.256 1.00 93.06 95 LEU A O 1
ATOM 762 N N . ILE A 1 96 ? -1.767 5.958 3.990 1.00 94.12 96 ILE A N 1
ATOM 763 C CA . ILE A 1 96 ? -1.154 5.455 2.756 1.00 94.12 96 ILE A CA 1
ATOM 764 C C . ILE A 1 96 ? 0.346 5.231 2.963 1.00 94.12 96 ILE A C 1
ATOM 766 O O . ILE A 1 96 ? 0.846 4.154 2.644 1.00 94.12 96 ILE A O 1
ATOM 770 N N . LEU A 1 97 ? 1.068 6.190 3.552 1.00 94.44 97 LEU A N 1
ATOM 771 C CA . LEU A 1 97 ? 2.501 6.028 3.820 1.00 94.44 97 LEU A CA 1
ATOM 772 C C . LEU A 1 97 ? 2.777 4.876 4.792 1.00 94.44 97 LEU A C 1
ATOM 774 O O . LEU A 1 97 ? 3.677 4.067 4.554 1.00 94.44 97 LEU A O 1
ATOM 778 N N . LYS A 1 98 ? 1.973 4.741 5.855 1.00 93.75 98 LYS A N 1
ATOM 779 C CA . LYS A 1 98 ? 2.074 3.612 6.790 1.00 93.75 98 LYS A CA 1
ATOM 780 C C . LYS A 1 98 ? 1.813 2.279 6.082 1.00 93.75 98 LYS A C 1
ATOM 782 O O . LYS A 1 98 ? 2.554 1.323 6.315 1.00 93.75 98 LYS A O 1
ATOM 787 N N . LEU A 1 99 ? 0.827 2.216 5.186 1.00 94.69 99 LEU A N 1
ATOM 788 C CA . LEU A 1 99 ? 0.559 1.027 4.380 1.00 94.69 99 LEU A CA 1
ATOM 789 C C . LEU A 1 99 ? 1.743 0.693 3.471 1.00 94.69 99 LEU A C 1
ATOM 791 O O . LEU A 1 99 ? 2.163 -0.457 3.438 1.00 94.69 99 LEU A O 1
ATOM 795 N N . VAL A 1 100 ? 2.330 1.675 2.782 1.00 94.25 100 VAL A N 1
ATOM 796 C CA . VAL A 1 100 ? 3.508 1.453 1.925 1.00 94.25 100 VAL A CA 1
ATOM 797 C C . VAL A 1 100 ? 4.702 0.953 2.737 1.00 94.25 100 VAL A C 1
ATOM 799 O O . VAL A 1 100 ? 5.389 0.031 2.295 1.00 94.25 100 VAL A O 1
ATOM 802 N N . HIS A 1 101 ? 4.919 1.480 3.945 1.00 93.94 101 HIS A N 1
ATOM 803 C CA . HIS A 1 101 ? 5.931 0.949 4.860 1.00 93.94 101 HIS A CA 1
ATOM 804 C C . HIS A 1 101 ? 5.712 -0.537 5.167 1.00 93.94 101 HIS A C 1
ATOM 806 O O . HIS A 1 101 ? 6.672 -1.304 5.101 1.00 93.94 101 HIS A O 1
ATOM 812 N N . ILE A 1 102 ? 4.471 -0.945 5.458 1.00 92.69 102 ILE A N 1
ATOM 813 C CA . ILE A 1 102 ? 4.122 -2.348 5.727 1.00 92.69 102 ILE A CA 1
ATOM 814 C C . ILE A 1 102 ? 4.280 -3.200 4.461 1.00 92.69 102 ILE A C 1
ATOM 816 O O . ILE A 1 102 ? 4.874 -4.275 4.508 1.00 92.69 102 ILE A O 1
ATOM 820 N N . LEU A 1 103 ? 3.805 -2.712 3.314 1.00 92.06 103 LEU A N 1
ATOM 821 C CA . LEU A 1 103 ? 3.895 -3.397 2.025 1.00 92.06 103 LEU A CA 1
ATOM 822 C C . LEU A 1 103 ? 5.344 -3.656 1.600 1.00 92.06 103 LEU A C 1
ATOM 824 O O . LEU A 1 103 ? 5.624 -4.672 0.972 1.00 92.06 103 LEU A O 1
ATOM 828 N N . CYS A 1 104 ? 6.275 -2.769 1.955 1.00 90.94 104 CYS A N 1
ATOM 829 C CA . CYS A 1 104 ? 7.693 -2.944 1.648 1.00 90.94 104 CYS A CA 1
ATOM 830 C C . CYS A 1 104 ? 8.394 -3.998 2.526 1.00 90.94 104 CYS A C 1
ATOM 832 O O . CYS A 1 104 ? 9.532 -4.376 2.227 1.00 90.94 104 CYS A O 1
ATOM 834 N N . GLU A 1 105 ? 7.748 -4.504 3.580 1.00 88.44 105 GLU A N 1
ATOM 835 C CA . GLU A 1 105 ? 8.281 -5.604 4.384 1.00 88.44 105 GLU A CA 1
ATOM 836 C C . GLU A 1 105 ? 8.261 -6.932 3.612 1.00 88.44 105 GLU A C 1
ATOM 838 O O . GLU A 1 105 ? 7.440 -7.164 2.719 1.00 88.44 105 GLU A O 1
ATOM 843 N N . ARG A 1 106 ? 9.171 -7.852 3.967 1.00 76.19 106 ARG A N 1
ATOM 844 C CA . ARG A 1 106 ? 9.411 -9.104 3.212 1.00 76.19 106 ARG A CA 1
ATOM 845 C C . ARG A 1 106 ? 8.139 -9.897 2.903 1.00 76.19 106 ARG A C 1
ATOM 847 O O . ARG A 1 106 ? 8.036 -10.469 1.821 1.00 76.19 106 ARG A O 1
ATOM 854 N N . LYS A 1 107 ? 7.193 -9.929 3.842 1.00 82.38 107 LYS A N 1
ATOM 855 C CA . LYS A 1 107 ? 5.941 -10.685 3.728 1.00 82.38 107 LYS A CA 1
ATOM 856 C C . LYS A 1 107 ? 5.013 -10.147 2.632 1.00 82.38 107 LYS A C 1
ATOM 858 O O . LYS A 1 107 ? 4.407 -10.943 1.922 1.00 82.38 107 LYS A O 1
ATOM 863 N N . TYR A 1 108 ? 4.936 -8.827 2.467 1.00 84.62 108 TYR A N 1
ATOM 864 C CA . TYR A 1 108 ? 3.963 -8.162 1.590 1.00 84.62 108 TYR A CA 1
ATOM 865 C C . TYR A 1 108 ? 4.580 -7.557 0.330 1.00 84.62 108 TYR A C 1
ATOM 867 O O . TYR A 1 108 ? 3.856 -7.078 -0.537 1.00 84.62 108 TYR A O 1
ATOM 875 N N . ARG A 1 109 ? 5.906 -7.636 0.174 1.00 83.38 109 ARG A N 1
ATOM 876 C CA . ARG A 1 109 ? 6.656 -7.010 -0.927 1.00 83.38 109 ARG A CA 1
ATOM 877 C C . ARG A 1 109 ? 6.118 -7.308 -2.325 1.00 83.38 109 ARG A C 1
ATOM 879 O O . ARG A 1 109 ? 6.260 -6.483 -3.219 1.00 83.38 109 ARG A O 1
ATOM 886 N N . LYS A 1 110 ? 5.498 -8.476 -2.518 1.00 82.75 110 LYS A N 1
ATOM 887 C CA . LYS A 1 110 ? 4.873 -8.860 -3.793 1.00 82.75 110 LYS A CA 1
ATOM 888 C C . LYS A 1 110 ? 3.649 -8.003 -4.133 1.00 82.75 110 LYS A C 1
ATOM 890 O O . LYS A 1 110 ? 3.437 -7.722 -5.303 1.00 82.75 110 LYS A O 1
ATOM 895 N N . LEU A 1 111 ? 2.900 -7.563 -3.122 1.00 87.56 111 LEU A N 1
ATOM 896 C CA . LEU A 1 111 ? 1.716 -6.714 -3.262 1.00 87.56 111 LEU A CA 1
ATOM 897 C C . LEU A 1 111 ? 2.081 -5.238 -3.444 1.00 87.56 111 LEU A C 1
ATOM 899 O O . LEU A 1 111 ? 1.313 -4.490 -4.034 1.00 87.56 111 LEU A O 1
ATOM 903 N N . ALA A 1 112 ? 3.258 -4.809 -2.971 1.00 89.56 112 ALA A N 1
ATOM 904 C CA . ALA A 1 112 ? 3.666 -3.403 -3.006 1.00 89.56 112 ALA A CA 1
ATOM 905 C C . ALA A 1 112 ? 3.503 -2.770 -4.397 1.00 89.56 112 ALA A C 1
ATOM 907 O O . ALA A 1 112 ? 3.001 -1.656 -4.502 1.00 89.56 112 ALA A O 1
ATOM 908 N N . MET A 1 113 ? 3.859 -3.510 -5.454 1.00 89.12 113 MET A N 1
ATOM 909 C CA . MET A 1 113 ? 3.719 -3.076 -6.844 1.00 89.12 113 MET A CA 1
ATOM 910 C C . MET A 1 113 ? 2.261 -2.759 -7.220 1.00 89.12 113 MET A C 1
ATOM 912 O O . MET A 1 113 ? 2.005 -1.707 -7.790 1.00 89.12 113 MET A O 1
ATOM 916 N N . GLU A 1 114 ? 1.311 -3.630 -6.872 1.00 89.75 114 GLU A N 1
ATOM 917 C CA . GLU A 1 114 ? -0.114 -3.484 -7.214 1.00 89.75 114 GLU A CA 1
ATOM 918 C C . GLU A 1 114 ? -0.752 -2.274 -6.518 1.00 89.75 114 GLU A C 1
ATOM 920 O O . GLU A 1 114 ? -1.591 -1.576 -7.084 1.00 89.75 114 GLU A O 1
ATOM 925 N N . TYR A 1 115 ? -0.331 -1.990 -5.285 1.00 91.88 115 TYR A N 1
ATOM 926 C CA . TYR A 1 115 ? -0.861 -0.871 -4.509 1.00 91.88 115 TYR A CA 1
ATOM 927 C C . TYR A 1 115 ? -0.338 0.476 -5.001 1.00 91.88 115 TYR A C 1
ATOM 929 O O . TYR A 1 115 ? -1.124 1.397 -5.216 1.00 91.88 115 TYR A O 1
ATOM 937 N N .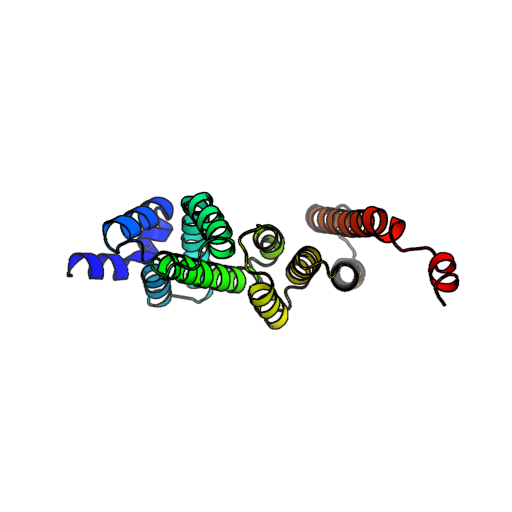 VAL A 1 116 ? 0.974 0.599 -5.225 1.00 92.12 116 VAL A N 1
ATOM 938 C CA . VAL A 1 116 ? 1.576 1.883 -5.624 1.00 92.12 116 VAL A CA 1
ATOM 939 C C . VAL A 1 116 ? 1.222 2.301 -7.057 1.00 92.12 116 VAL A C 1
ATOM 941 O O . VAL A 1 116 ? 1.487 3.441 -7.440 1.00 92.12 116 VAL A O 1
ATOM 944 N N . GLN A 1 117 ? 0.600 1.419 -7.848 1.00 91.31 117 GLN A N 1
ATOM 945 C CA . GLN A 1 117 ? 0.011 1.764 -9.147 1.00 91.31 117 GLN A CA 1
ATOM 946 C C . GLN A 1 117 ? -1.240 2.644 -9.025 1.00 91.31 117 GLN A C 1
ATOM 948 O O . GLN A 1 117 ? -1.561 3.362 -9.970 1.00 91.31 117 GLN A O 1
ATOM 953 N N . ARG A 1 118 ? -1.943 2.619 -7.884 1.00 90.75 118 ARG A N 1
ATOM 954 C CA . ARG A 1 118 ? -3.193 3.367 -7.703 1.00 90.75 118 ARG A CA 1
ATOM 955 C C . ARG A 1 118 ? -2.938 4.876 -7.745 1.00 90.75 118 ARG A C 1
ATOM 957 O O . ARG A 1 118 ? -2.007 5.381 -7.120 1.00 90.75 118 ARG A O 1
ATOM 964 N N . GLU A 1 119 ? -3.797 5.603 -8.455 1.00 87.94 119 GLU A N 1
ATOM 965 C CA . GLU A 1 119 ? -3.613 7.032 -8.759 1.00 87.94 119 GLU A CA 1
ATOM 966 C C . GLU A 1 119 ? -3.443 7.903 -7.513 1.00 87.94 119 GLU A C 1
ATOM 968 O O . GLU A 1 119 ? -2.610 8.805 -7.503 1.00 87.94 119 GLU A O 1
ATOM 973 N N . TYR A 1 120 ? -4.165 7.578 -6.441 1.00 88.12 120 TYR A N 1
ATOM 974 C CA . TYR A 1 120 ? -4.181 8.378 -5.224 1.00 88.12 120 TYR A CA 1
ATOM 975 C C . TYR A 1 120 ? -2.954 8.187 -4.313 1.00 88.12 120 TYR A C 1
ATOM 977 O O . TYR A 1 120 ? -2.852 8.821 -3.261 1.00 88.12 120 TYR A O 1
ATOM 985 N N . PHE A 1 121 ? -2.009 7.312 -4.678 1.00 91.81 121 PHE A N 1
ATOM 986 C CA . PHE A 1 121 ? -0.765 7.141 -3.923 1.00 91.81 121 PHE A CA 1
ATOM 987 C C . PHE A 1 121 ? 0.230 8.270 -4.256 1.00 91.81 121 PHE A C 1
ATOM 989 O O . PHE A 1 121 ? 0.546 8.443 -5.442 1.00 91.81 121 PHE A O 1
ATOM 996 N N . PRO A 1 122 ? 0.762 8.995 -3.247 1.00 91.38 122 PRO A N 1
ATOM 997 C CA . PRO A 1 122 ? 1.673 10.124 -3.436 1.00 91.38 122 PRO A CA 1
ATOM 998 C C . PRO A 1 122 ? 3.045 9.652 -3.933 1.00 91.38 122 PRO A C 1
ATOM 1000 O O . PRO A 1 122 ? 3.770 8.946 -3.235 1.00 91.38 122 PRO A O 1
ATOM 1003 N N . ILE A 1 123 ? 3.407 10.044 -5.156 1.00 92.81 123 ILE A N 1
ATOM 1004 C CA . ILE A 1 123 ? 4.550 9.461 -5.875 1.00 92.81 123 ILE A CA 1
ATOM 1005 C C . ILE A 1 123 ? 5.876 9.658 -5.127 1.00 92.81 123 ILE A C 1
ATOM 1007 O O . ILE A 1 123 ? 6.590 8.680 -4.909 1.00 92.81 123 ILE A O 1
ATOM 1011 N N . GLU A 1 124 ? 6.215 10.888 -4.731 1.00 93.44 124 GLU A N 1
ATOM 1012 C CA . GLU A 1 124 ? 7.523 11.194 -4.125 1.00 93.44 124 GLU A CA 1
ATOM 1013 C C . GLU A 1 124 ? 7.707 10.522 -2.759 1.00 93.44 124 GLU A C 1
ATOM 1015 O O . GLU A 1 124 ? 8.732 9.878 -2.522 1.00 93.44 124 GLU A O 1
ATOM 1020 N N . ASP A 1 125 ? 6.696 10.590 -1.893 1.00 93.50 125 ASP A N 1
ATOM 1021 C CA . ASP A 1 125 ? 6.766 10.010 -0.550 1.00 93.50 125 ASP A CA 1
ATOM 1022 C C . ASP A 1 125 ? 6.809 8.476 -0.610 1.00 93.50 125 ASP A C 1
ATOM 1024 O O . ASP A 1 125 ? 7.615 7.830 0.066 1.00 93.50 125 ASP A O 1
ATOM 1028 N N . CYS A 1 126 ? 6.007 7.862 -1.491 1.00 94.75 126 CYS A N 1
ATOM 1029 C CA . CYS A 1 126 ? 6.077 6.421 -1.726 1.00 94.75 126 CYS A CA 1
ATOM 1030 C C . CYS A 1 126 ? 7.434 6.006 -2.317 1.00 94.75 126 CYS A C 1
ATOM 1032 O O . CYS A 1 126 ? 7.968 4.961 -1.933 1.00 94.75 126 CYS A O 1
ATOM 1034 N N . LEU A 1 127 ? 8.021 6.807 -3.218 1.00 93.31 127 LEU A N 1
ATOM 1035 C CA . LEU A 1 127 ? 9.349 6.543 -3.782 1.00 93.31 127 LEU A CA 1
ATOM 1036 C C . LEU A 1 127 ? 10.420 6.546 -2.701 1.00 93.31 127 LEU A C 1
ATOM 1038 O O . LEU A 1 127 ? 11.281 5.664 -2.711 1.00 93.31 127 LEU A O 1
ATOM 1042 N N . GLN A 1 128 ? 10.372 7.510 -1.782 1.00 95.44 128 GLN A N 1
ATOM 1043 C CA . GLN A 1 128 ? 11.315 7.589 -0.675 1.00 95.44 128 GLN A CA 1
ATOM 1044 C C . GLN A 1 128 ? 11.270 6.313 0.176 1.00 95.44 128 GLN A C 1
ATOM 1046 O O . GLN A 1 128 ? 12.298 5.653 0.338 1.00 95.44 128 GLN A O 1
ATOM 1051 N N . ILE A 1 129 ? 10.078 5.895 0.614 1.00 94.06 129 ILE A N 1
ATOM 1052 C CA . ILE A 1 129 ? 9.904 4.674 1.417 1.00 94.06 129 ILE A CA 1
ATOM 1053 C C . ILE A 1 129 ? 10.403 3.442 0.656 1.00 94.06 129 ILE A C 1
ATOM 1055 O O . ILE A 1 129 ? 11.146 2.616 1.194 1.00 94.06 129 ILE A O 1
ATOM 1059 N N . CYS A 1 130 ? 10.027 3.316 -0.621 1.00 93.56 130 CYS A N 1
ATOM 1060 C CA . CYS A 1 130 ? 10.423 2.170 -1.430 1.00 93.56 130 CYS A CA 1
ATOM 1061 C C . CYS A 1 130 ? 11.944 2.127 -1.648 1.00 93.56 130 CYS A C 1
ATOM 1063 O O . CYS A 1 130 ? 12.502 1.029 -1.709 1.00 93.56 130 CYS A O 1
ATOM 1065 N N . ARG A 1 131 ? 12.629 3.278 -1.743 1.00 92.69 131 ARG A N 1
ATOM 1066 C CA . ARG A 1 131 ? 14.101 3.373 -1.803 1.00 92.69 131 ARG A CA 1
ATOM 1067 C C . ARG A 1 131 ? 14.747 2.919 -0.504 1.00 92.69 131 ARG A C 1
ATOM 1069 O O . ARG A 1 131 ? 15.603 2.041 -0.546 1.00 92.69 131 ARG A O 1
ATOM 1076 N N . GLU A 1 132 ? 14.294 3.447 0.628 1.00 93.88 132 GLU A N 1
ATOM 1077 C CA . GLU A 1 132 ? 14.816 3.104 1.957 1.00 93.88 132 GLU A CA 1
ATOM 1078 C C . GLU A 1 132 ? 14.664 1.609 2.272 1.00 93.88 132 GLU A C 1
ATOM 1080 O O . GLU A 1 132 ? 15.574 0.978 2.806 1.00 93.88 132 GLU A O 1
ATOM 1085 N N . LYS A 1 133 ? 13.533 1.010 1.882 1.00 91.25 133 LYS A N 1
ATOM 1086 C CA . LYS A 1 133 ? 13.239 -0.420 2.083 1.00 91.25 133 LYS A CA 1
ATOM 1087 C C . LYS A 1 133 ? 13.738 -1.319 0.942 1.00 91.25 133 LYS A C 1
ATOM 1089 O O . LYS A 1 133 ? 13.598 -2.543 0.996 1.00 91.25 133 LYS A O 1
ATOM 1094 N N . GLY A 1 134 ? 14.309 -0.731 -0.109 1.00 90.00 134 GLY A N 1
ATOM 1095 C CA . GLY A 1 134 ? 14.844 -1.433 -1.274 1.00 90.00 134 GLY A CA 1
ATOM 1096 C C . GLY A 1 134 ? 13.802 -2.120 -2.165 1.00 90.00 134 GLY A C 1
ATOM 1097 O O . GLY A 1 134 ? 14.162 -3.021 -2.917 1.00 90.00 134 GLY A O 1
ATOM 1098 N N . ALA A 1 135 ? 12.515 -1.770 -2.098 1.00 91.56 135 ALA A N 1
ATOM 1099 C CA . ALA A 1 135 ? 11.438 -2.379 -2.887 1.00 91.56 135 ALA A CA 1
ATOM 1100 C C . ALA A 1 135 ? 11.493 -1.972 -4.378 1.00 91.56 135 ALA A C 1
ATOM 1102 O O . ALA A 1 135 ? 10.691 -1.165 -4.838 1.00 91.56 135 ALA A O 1
ATOM 1103 N N . LEU A 1 136 ? 12.453 -2.528 -5.127 1.00 90.94 136 LEU A N 1
ATOM 1104 C CA . LEU A 1 136 ? 12.771 -2.146 -6.511 1.00 90.94 136 LEU A CA 1
ATOM 1105 C C . LEU A 1 136 ? 11.567 -2.200 -7.469 1.00 90.94 136 LEU A C 1
ATOM 1107 O O . LEU A 1 136 ? 11.394 -1.278 -8.257 1.00 90.94 136 LEU A O 1
ATOM 1111 N N . ASP A 1 137 ? 10.707 -3.216 -7.360 1.00 88.50 137 ASP A N 1
ATOM 1112 C CA . ASP A 1 137 ? 9.516 -3.371 -8.216 1.00 88.50 137 ASP A CA 1
ATOM 1113 C C . ASP A 1 137 ? 8.547 -2.190 -8.056 1.00 88.50 137 ASP A C 1
ATOM 1115 O O . ASP A 1 137 ? 8.095 -1.587 -9.028 1.00 88.50 137 ASP A O 1
ATOM 1119 N N . ALA A 1 138 ? 8.269 -1.823 -6.803 1.00 92.25 138 ALA A N 1
ATOM 1120 C CA . ALA A 1 138 ? 7.412 -0.693 -6.467 1.00 92.25 138 ALA A CA 1
ATOM 1121 C C . ALA A 1 138 ? 8.066 0.641 -6.866 1.00 9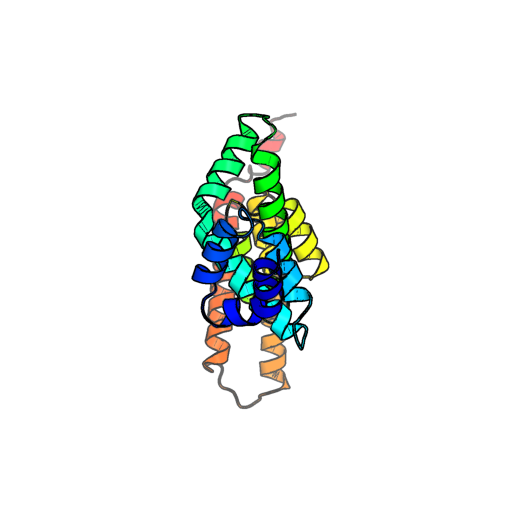2.25 138 ALA A C 1
ATOM 1123 O O . ALA A 1 138 ? 7.387 1.537 -7.366 1.00 92.25 138 ALA A O 1
ATOM 1124 N N . GLN A 1 139 ? 9.393 0.761 -6.720 1.00 93.25 139 GLN A N 1
ATOM 1125 C CA . GLN A 1 139 ? 10.128 1.929 -7.214 1.00 93.25 139 GLN A CA 1
ATOM 1126 C C . GLN A 1 139 ? 9.997 2.076 -8.733 1.00 93.25 139 GLN A C 1
ATOM 1128 O O . GLN A 1 139 ? 9.780 3.186 -9.207 1.00 93.25 139 GLN A O 1
ATOM 1133 N N . ALA A 1 140 ? 10.119 0.984 -9.492 1.00 89.69 140 ALA A N 1
ATOM 1134 C CA . ALA A 1 140 ? 10.032 1.011 -10.949 1.00 89.69 140 ALA A CA 1
ATOM 1135 C C . ALA A 1 140 ? 8.663 1.523 -11.416 1.00 89.69 140 ALA A C 1
ATOM 1137 O O . ALA A 1 140 ? 8.598 2.442 -12.233 1.00 89.69 140 ALA A O 1
ATOM 1138 N N . VAL A 1 141 ? 7.581 1.016 -10.817 1.00 92.00 141 VAL A N 1
ATOM 1139 C CA . VAL A 1 141 ? 6.216 1.504 -11.062 1.00 92.00 141 VAL A CA 1
ATOM 1140 C C . VAL A 1 141 ? 6.078 2.991 -10.757 1.00 92.00 141 VAL A C 1
ATOM 1142 O O . VAL A 1 141 ? 5.514 3.743 -11.549 1.00 92.00 141 VAL A O 1
ATOM 1145 N N . LEU A 1 142 ? 6.564 3.437 -9.602 1.00 92.88 142 LEU A N 1
ATOM 1146 C CA . LEU A 1 142 ? 6.421 4.834 -9.206 1.00 92.88 142 LEU A CA 1
ATOM 1147 C C . LEU A 1 142 ? 7.234 5.772 -10.111 1.00 92.88 142 LEU A C 1
ATOM 1149 O O . LEU A 1 142 ? 6.750 6.844 -10.464 1.00 92.88 142 LEU A O 1
ATOM 1153 N N . GLN A 1 143 ? 8.426 5.357 -10.552 1.00 90.88 143 GLN A N 1
ATOM 1154 C CA . GLN A 1 143 ? 9.210 6.099 -11.546 1.00 90.88 143 GLN A CA 1
ATOM 1155 C C . GLN A 1 143 ? 8.498 6.147 -12.902 1.00 90.88 143 GLN A C 1
ATOM 1157 O O . GLN A 1 143 ? 8.486 7.188 -13.552 1.00 90.88 143 GLN A O 1
ATOM 1162 N N . GLN A 1 144 ? 7.841 5.058 -13.309 1.00 90.06 144 GLN A N 1
ATOM 1163 C CA . GLN A 1 144 ? 7.004 5.039 -14.507 1.00 90.06 144 GLN A CA 1
ATOM 1164 C C . GLN A 1 144 ? 5.831 6.023 -14.384 1.00 90.06 144 GLN A C 1
ATOM 1166 O O . GLN A 1 144 ?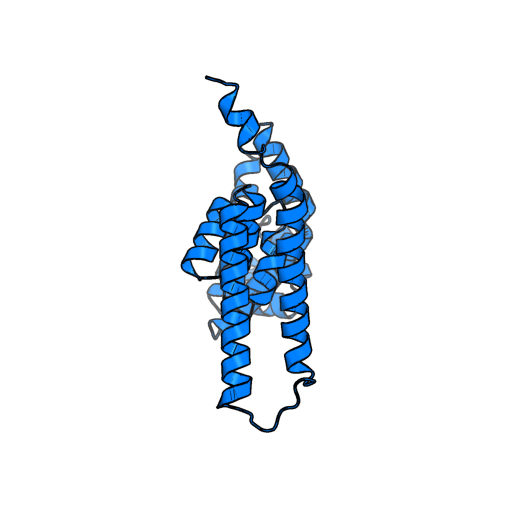 5.608 6.805 -15.304 1.00 90.06 144 GLN A O 1
ATOM 1171 N N . ARG A 1 145 ? 5.130 6.054 -13.239 1.00 90.19 145 ARG A N 1
ATOM 1172 C CA . ARG A 1 145 ? 4.055 7.030 -12.964 1.00 90.19 145 ARG A CA 1
ATOM 1173 C C . ARG A 1 145 ? 4.551 8.477 -12.963 1.00 90.19 145 ARG A C 1
ATOM 1175 O O . ARG A 1 145 ? 3.812 9.368 -13.365 1.00 90.19 145 ARG A O 1
ATOM 1182 N N . LYS A 1 146 ? 5.796 8.708 -12.539 1.00 90.56 146 LYS A N 1
ATOM 1183 C CA . LYS A 1 146 ? 6.464 10.017 -12.590 1.00 90.56 146 LYS A CA 1
ATOM 1184 C C . LYS A 1 146 ? 6.844 10.449 -14.018 1.00 90.56 146 LYS A C 1
ATOM 1186 O O . LYS A 1 146 ? 7.120 11.622 -14.237 1.00 90.56 146 LYS A O 1
ATOM 1191 N N . GLY A 1 147 ? 6.863 9.522 -14.980 1.00 86.56 147 GLY A N 1
ATOM 1192 C CA . GLY A 1 147 ? 7.341 9.751 -16.349 1.00 86.56 147 GLY A CA 1
ATOM 1193 C C . GLY A 1 147 ? 8.839 9.475 -16.552 1.00 86.56 147 GLY A C 1
ATOM 1194 O O . GLY A 1 147 ? 9.370 9.686 -17.638 1.00 86.56 147 GLY A O 1
ATOM 1195 N N . GLU A 1 148 ? 9.531 8.953 -15.537 1.00 89.44 148 GLU A N 1
ATOM 1196 C CA . GLU A 1 148 ? 10.965 8.641 -15.552 1.00 89.44 148 GLU A CA 1
ATOM 1197 C C . GLU A 1 148 ? 11.230 7.231 -16.113 1.00 89.44 148 GLU A C 1
ATOM 1199 O O . GLU A 1 148 ? 11.786 6.348 -15.448 1.00 89.44 148 GLU A O 1
ATOM 1204 N N . TYR A 1 149 ? 10.820 6.994 -17.364 1.00 86.25 149 TYR A N 1
ATOM 1205 C CA . TYR A 1 149 ? 10.796 5.658 -17.979 1.00 86.25 149 TYR A CA 1
ATOM 1206 C C . TYR A 1 149 ? 12.168 4.982 -18.058 1.00 86.25 149 TYR A C 1
ATOM 1208 O O . TYR A 1 149 ? 12.282 3.781 -17.821 1.00 86.25 149 TYR A O 1
ATOM 1216 N N . LYS A 1 150 ? 13.236 5.743 -18.331 1.00 82.69 150 LYS A N 1
ATOM 1217 C CA . LYS A 1 150 ? 14.605 5.200 -18.384 1.00 82.69 150 LYS A CA 1
ATOM 1218 C C . LYS A 1 150 ? 15.026 4.612 -17.034 1.00 82.69 150 LYS A C 1
ATOM 1220 O O . LYS A 1 150 ? 15.615 3.532 -16.976 1.00 82.69 150 LYS A O 1
ATOM 1225 N N . THR A 1 151 ? 14.696 5.311 -15.951 1.00 89.00 151 THR A N 1
ATOM 1226 C CA . THR A 1 151 ? 14.967 4.859 -14.583 1.00 89.00 151 THR A CA 1
ATOM 1227 C C . THR A 1 151 ? 14.099 3.653 -14.232 1.00 89.00 151 THR A C 1
ATOM 1229 O O . THR A 1 151 ? 14.609 2.686 -13.672 1.00 89.00 151 THR A O 1
ATOM 1232 N N . ALA A 1 152 ? 12.819 3.671 -14.617 1.00 88.06 152 ALA A N 1
ATOM 1233 C CA . ALA A 1 152 ? 11.906 2.548 -14.418 1.00 88.06 152 ALA A CA 1
ATOM 1234 C C . ALA A 1 152 ? 12.401 1.262 -15.105 1.00 88.06 152 ALA A C 1
ATOM 1236 O O . ALA A 1 152 ? 12.491 0.222 -14.456 1.00 88.06 152 ALA A O 1
ATOM 1237 N N . ILE A 1 153 ? 12.812 1.336 -16.378 1.00 82.19 153 ILE A N 1
ATOM 1238 C CA . ILE A 1 153 ? 13.368 0.191 -17.119 1.00 82.19 153 ILE A CA 1
ATOM 1239 C C . ILE A 1 153 ? 14.631 -0.338 -16.435 1.00 82.19 153 ILE A C 1
ATOM 1241 O O . ILE A 1 153 ? 14.758 -1.543 -16.239 1.00 82.19 153 ILE A O 1
ATOM 1245 N N . SER A 1 154 ? 15.549 0.546 -16.031 1.00 88.56 154 SER A N 1
ATOM 1246 C CA . SER A 1 154 ? 16.772 0.144 -15.322 1.00 88.56 154 SER A CA 1
ATOM 1247 C C . SER A 1 154 ? 16.459 -0.647 -14.044 1.00 88.56 154 SER A C 1
ATOM 1249 O O . SER A 1 154 ? 17.050 -1.701 -13.795 1.00 88.56 154 SER A O 1
ATOM 1251 N N . LEU A 1 155 ? 15.471 -0.187 -13.269 1.00 89.75 155 LEU A N 1
ATOM 1252 C CA . LEU A 1 155 ? 15.009 -0.871 -12.062 1.00 89.75 155 LEU A CA 1
ATOM 1253 C C . LEU A 1 155 ? 14.356 -2.224 -12.386 1.00 89.75 155 LEU A C 1
ATOM 1255 O O . LEU A 1 155 ? 14.698 -3.218 -11.748 1.00 89.75 155 LEU A O 1
ATOM 1259 N N . TYR A 1 156 ? 13.493 -2.307 -13.403 1.00 85.75 156 TYR A N 1
ATOM 1260 C CA . TYR A 1 156 ? 12.914 -3.586 -13.836 1.00 85.75 156 TYR A CA 1
ATOM 1261 C C . TYR A 1 156 ? 13.986 -4.583 -14.297 1.00 85.75 156 TYR A C 1
ATOM 1263 O O . TYR A 1 156 ? 13.952 -5.750 -13.910 1.00 85.75 156 TYR A O 1
ATOM 1271 N N . VAL A 1 157 ? 14.994 -4.138 -15.050 1.00 82.19 157 VAL A N 1
ATOM 1272 C CA . VAL A 1 157 ? 16.129 -4.984 -15.458 1.00 82.19 157 VAL A CA 1
ATOM 1273 C C . VAL A 1 157 ? 16.919 -5.470 -14.241 1.00 82.19 157 VAL A C 1
ATOM 1275 O O . VAL A 1 157 ? 17.312 -6.639 -14.185 1.00 82.19 157 VAL A O 1
ATOM 1278 N N . GLN A 1 158 ? 17.126 -4.615 -13.237 1.00 88.12 158 GLN A N 1
ATOM 1279 C CA . GLN A 1 158 ? 17.792 -5.000 -11.992 1.00 88.12 158 GLN A CA 1
ATOM 1280 C C . GLN A 1 158 ? 17.012 -6.094 -11.250 1.00 88.12 158 GLN A C 1
ATOM 1282 O O . GLN A 1 158 ? 17.612 -7.072 -10.801 1.00 88.12 158 GLN A O 1
ATOM 1287 N N . VAL A 1 159 ? 15.687 -5.968 -11.176 1.00 84.69 159 VAL A N 1
ATOM 1288 C CA . VAL A 1 159 ? 14.788 -6.971 -10.586 1.00 84.69 159 VAL A CA 1
ATOM 1289 C C . VAL A 1 159 ? 14.866 -8.289 -11.349 1.00 84.69 159 VAL A C 1
ATOM 1291 O O . VAL A 1 159 ? 15.093 -9.337 -10.747 1.00 84.69 159 VAL A O 1
ATOM 1294 N N . LEU A 1 160 ? 14.741 -8.248 -12.678 1.00 78.62 160 LEU A N 1
ATOM 1295 C CA . LEU A 1 160 ? 14.844 -9.429 -13.540 1.00 78.62 160 LEU A CA 1
ATOM 1296 C C . LEU A 1 160 ? 16.202 -10.128 -13.372 1.00 78.62 160 LEU A C 1
ATOM 1298 O O . LEU A 1 160 ? 16.272 -11.356 -13.329 1.00 78.62 160 LEU A O 1
ATOM 1302 N N . THR A 1 161 ? 17.278 -9.355 -13.208 1.00 80.75 161 THR A N 1
ATOM 1303 C CA . THR A 1 161 ? 18.631 -9.873 -12.959 1.00 80.75 161 THR A CA 1
ATOM 1304 C C . THR A 1 161 ? 18.765 -10.522 -11.578 1.00 80.75 161 THR A C 1
ATOM 1306 O O . THR A 1 161 ? 19.482 -11.511 -11.430 1.00 80.75 161 THR A O 1
ATOM 1309 N N . GLN A 1 162 ? 18.095 -9.994 -10.551 1.00 80.44 162 GLN A N 1
ATOM 1310 C CA . GLN A 1 162 ? 18.062 -10.624 -9.225 1.00 80.44 162 GLN A CA 1
ATOM 1311 C C . GLN A 1 162 ? 17.269 -11.932 -9.261 1.00 80.44 162 GLN A C 1
ATOM 1313 O O . GLN A 1 162 ? 17.776 -12.966 -8.829 1.00 80.44 162 GLN A O 1
ATOM 1318 N N . LEU A 1 163 ? 16.080 -11.916 -9.872 1.00 73.19 163 LEU A N 1
ATOM 1319 C CA . LEU A 1 163 ? 15.242 -13.105 -10.039 1.00 73.19 163 LEU A CA 1
ATOM 1320 C C . LEU A 1 163 ? 15.952 -14.207 -10.834 1.00 73.19 163 LEU A C 1
ATOM 1322 O O . LEU A 1 163 ? 15.811 -15.387 -10.511 1.00 73.19 163 LEU A O 1
ATOM 1326 N N . SER A 1 164 ? 16.719 -13.845 -11.865 1.00 66.19 164 SER A N 1
ATOM 1327 C CA . SER A 1 164 ? 17.484 -14.814 -12.647 1.00 66.19 164 SER A CA 1
ATOM 1328 C C . SER A 1 164 ? 18.663 -15.380 -11.857 1.00 66.19 164 SER A C 1
ATOM 1330 O O . SER A 1 164 ? 18.844 -16.591 -11.868 1.00 66.19 164 SER A O 1
ATOM 1332 N N . LYS A 1 165 ? 19.418 -14.567 -11.107 1.00 62.81 165 LYS A N 1
ATOM 1333 C CA . LYS A 1 165 ? 20.524 -15.052 -10.261 1.00 62.81 165 LYS A CA 1
ATOM 1334 C C . LYS A 1 165 ? 20.049 -15.963 -9.136 1.00 62.81 165 LYS A C 1
ATOM 1336 O O . LYS A 1 165 ? 20.618 -17.039 -8.977 1.00 62.81 165 LYS A O 1
ATOM 1341 N N . ASP A 1 166 ? 18.997 -15.591 -8.412 1.00 63.75 166 ASP A N 1
ATOM 1342 C CA . ASP A 1 166 ? 18.474 -16.402 -7.307 1.00 63.75 166 ASP A CA 1
ATOM 1343 C C . ASP A 1 166 ? 17.974 -17.765 -7.804 1.00 63.75 166 ASP A C 1
ATOM 1345 O O . ASP A 1 166 ? 18.201 -18.786 -7.154 1.00 63.75 166 ASP A O 1
ATOM 1349 N N . LYS A 1 167 ? 17.377 -17.822 -9.003 1.00 59.81 167 LYS A N 1
ATOM 1350 C CA . LYS A 1 167 ? 16.952 -19.076 -9.645 1.00 59.81 167 LYS A CA 1
ATOM 1351 C C . LYS A 1 167 ? 18.084 -19.871 -10.274 1.00 59.81 167 LYS A C 1
ATOM 1353 O O . LYS A 1 167 ? 18.103 -21.084 -10.133 1.00 59.81 167 LYS A O 1
ATOM 1358 N N . VAL A 1 168 ? 19.016 -19.224 -10.969 1.00 52.66 168 VAL A N 1
ATOM 1359 C CA . VAL A 1 168 ? 20.158 -19.894 -11.604 1.00 52.66 168 VAL A CA 1
ATOM 1360 C C . VAL A 1 168 ? 21.070 -20.475 -10.528 1.00 52.66 168 VAL A C 1
ATOM 1362 O O . VAL A 1 168 ? 21.492 -21.616 -10.650 1.00 52.66 168 VAL A O 1
ATOM 1365 N N . ILE A 1 169 ? 21.299 -19.761 -9.424 1.00 52.59 169 ILE A N 1
ATOM 1366 C CA . ILE A 1 169 ? 22.089 -20.265 -8.298 1.00 52.59 169 ILE A CA 1
ATOM 1367 C C . ILE A 1 169 ? 21.325 -21.357 -7.535 1.00 52.59 169 ILE A C 1
ATOM 1369 O O . ILE A 1 169 ? 21.905 -22.398 -7.247 1.00 52.59 169 ILE A O 1
ATOM 1373 N N . SER A 1 170 ? 20.030 -21.195 -7.244 1.00 52.19 170 SER A N 1
ATOM 1374 C CA . SER A 1 170 ? 19.266 -22.250 -6.549 1.00 52.19 170 SER A CA 1
ATOM 1375 C C . SER A 1 170 ? 19.068 -23.517 -7.394 1.00 52.19 170 SER A C 1
ATOM 1377 O O . SER A 1 170 ? 19.153 -24.621 -6.851 1.00 52.19 170 SER A O 1
ATOM 1379 N N . ALA A 1 171 ? 18.881 -23.378 -8.710 1.00 50.62 171 ALA A N 1
ATOM 1380 C CA . ALA A 1 171 ? 18.787 -24.493 -9.651 1.00 50.62 171 ALA A CA 1
ATOM 1381 C C . ALA A 1 171 ? 20.142 -25.172 -9.909 1.00 50.62 171 ALA A C 1
ATOM 1383 O O . ALA A 1 171 ? 20.176 -26.391 -10.039 1.00 50.62 171 ALA A O 1
ATOM 1384 N N . LEU A 1 172 ? 21.253 -24.422 -9.959 1.00 49.22 172 LEU A N 1
ATOM 1385 C CA . LEU A 1 172 ? 22.587 -24.991 -10.202 1.00 49.22 172 LEU A CA 1
ATOM 1386 C C . LEU A 1 172 ? 23.280 -25.525 -8.938 1.00 49.22 172 LEU A C 1
ATOM 1388 O O . LEU A 1 172 ? 24.076 -26.450 -9.057 1.00 49.22 172 LEU A O 1
ATOM 1392 N N . PHE A 1 173 ? 23.020 -24.965 -7.748 1.00 46.44 173 PHE A N 1
ATOM 1393 C CA . PHE A 1 173 ? 23.815 -25.260 -6.542 1.00 46.44 173 PHE A CA 1
ATOM 1394 C C . PHE A 1 173 ? 23.054 -25.909 -5.377 1.00 46.44 173 PHE A C 1
ATOM 1396 O O . PHE A 1 173 ? 23.708 -26.461 -4.497 1.00 46.44 173 PHE A O 1
ATOM 1403 N N . ILE A 1 174 ? 21.714 -25.860 -5.324 1.00 53.22 174 ILE A N 1
ATOM 1404 C CA . ILE A 1 174 ? 20.962 -26.338 -4.140 1.00 53.22 174 ILE A CA 1
ATOM 1405 C C . ILE A 1 174 ? 20.081 -27.558 -4.441 1.00 53.22 174 ILE A C 1
ATOM 1407 O O . ILE A 1 174 ? 19.901 -28.402 -3.565 1.00 53.22 174 ILE A O 1
ATOM 1411 N N . LYS A 1 175 ? 19.537 -27.701 -5.657 1.00 46.31 175 LYS A N 1
ATOM 1412 C CA . LYS A 1 175 ? 18.651 -28.827 -5.999 1.00 46.31 175 LYS A CA 1
ATOM 1413 C C . LYS A 1 175 ? 18.989 -29.445 -7.360 1.00 46.31 175 LYS A C 1
ATOM 1415 O O . LYS A 1 175 ? 18.293 -29.193 -8.337 1.00 46.31 175 LYS A O 1
ATOM 1420 N N . CYS A 1 176 ? 19.991 -30.325 -7.393 1.00 45.81 176 CYS A N 1
ATOM 1421 C CA . CYS A 1 176 ? 20.330 -31.138 -8.573 1.00 45.81 176 CYS A CA 1
ATOM 1422 C C . CYS A 1 176 ? 19.208 -32.085 -9.060 1.00 45.81 176 CYS A C 1
ATOM 1424 O O . CYS A 1 176 ? 19.364 -32.669 -10.123 1.00 45.81 176 CYS A O 1
ATOM 1426 N N . ASP A 1 177 ? 18.083 -32.208 -8.344 1.00 48.81 177 ASP A N 1
ATOM 1427 C CA . ASP A 1 177 ? 16.982 -33.126 -8.690 1.00 48.81 177 ASP A CA 1
ATOM 1428 C C . ASP A 1 177 ? 15.612 -32.450 -8.881 1.00 48.81 177 ASP A C 1
ATOM 1430 O O . ASP A 1 177 ? 14.597 -33.137 -9.009 1.00 48.81 177 ASP A O 1
ATOM 1434 N N . VAL A 1 178 ? 15.520 -31.112 -8.903 1.00 48.69 178 VAL A N 1
ATOM 1435 C CA . VAL A 1 178 ? 14.225 -30.466 -9.180 1.00 48.69 178 VAL A CA 1
ATOM 1436 C C . VAL A 1 178 ? 14.077 -30.208 -10.678 1.00 48.69 178 VAL A C 1
ATOM 1438 O O . VAL A 1 178 ? 14.785 -29.358 -11.219 1.00 48.69 178 VAL A O 1
ATOM 1441 N N . PRO A 1 179 ? 13.145 -30.893 -11.370 1.00 52.69 179 PRO A N 1
ATOM 1442 C CA . PRO A 1 179 ? 12.899 -30.634 -12.777 1.00 52.69 179 PRO A CA 1
ATOM 1443 C C . PRO A 1 179 ? 12.478 -29.175 -12.966 1.00 52.69 179 PRO A C 1
ATOM 1445 O O . PRO A 1 179 ? 11.724 -28.615 -12.166 1.00 52.69 179 PRO A O 1
ATOM 1448 N N . PHE A 1 180 ? 12.919 -28.578 -14.076 1.00 47.69 180 PHE A N 1
ATOM 1449 C CA . PHE A 1 180 ? 12.639 -27.187 -14.463 1.00 47.69 180 PHE A CA 1
ATOM 1450 C C . PHE A 1 180 ? 11.136 -26.820 -14.363 1.00 47.69 180 PHE A C 1
ATOM 1452 O O . PHE A 1 180 ? 10.778 -25.670 -14.124 1.00 47.69 180 PHE A O 1
ATOM 1459 N N . ASN A 1 181 ? 10.259 -27.827 -14.447 1.00 51.81 181 ASN A N 1
ATOM 1460 C CA . ASN A 1 181 ? 8.798 -27.760 -14.377 1.00 51.81 181 ASN A CA 1
ATOM 1461 C C . ASN A 1 181 ? 8.171 -27.799 -12.962 1.00 51.81 181 ASN A C 1
ATOM 1463 O O . ASN A 1 181 ? 6.991 -28.136 -12.820 1.00 51.81 181 ASN A O 1
ATOM 1467 N N . CYS A 1 182 ? 8.910 -27.455 -11.906 1.00 53.47 182 CYS A N 1
ATOM 1468 C CA . CYS A 1 182 ? 8.358 -27.398 -10.549 1.00 53.47 182 CYS A CA 1
ATOM 1469 C C . CYS A 1 182 ? 7.257 -26.310 -10.415 1.00 53.47 182 CYS A C 1
ATOM 1471 O O . CYS A 1 182 ? 7.441 -25.197 -10.918 1.00 53.47 182 CYS A O 1
ATOM 1473 N N . PRO A 1 183 ? 6.119 -26.564 -9.733 1.00 56.81 183 PRO A N 1
ATOM 1474 C CA . PRO A 1 183 ? 5.020 -25.595 -9.591 1.00 56.81 183 PRO A CA 1
ATOM 1475 C C . PRO A 1 183 ? 5.429 -24.271 -8.933 1.00 56.81 183 PRO A C 1
ATOM 1477 O O . PRO A 1 183 ? 4.878 -23.222 -9.264 1.00 56.81 183 PRO A O 1
ATOM 1480 N N . GLU A 1 184 ? 6.407 -24.312 -8.028 1.00 58.44 184 GLU A N 1
ATOM 1481 C CA . GLU A 1 184 ? 6.970 -23.129 -7.367 1.00 58.44 184 GLU A CA 1
ATOM 1482 C C . GLU A 1 184 ? 7.708 -22.231 -8.373 1.00 58.44 184 GLU A C 1
ATOM 1484 O O . GLU A 1 184 ? 7.469 -21.024 -8.409 1.00 58.44 184 GLU A O 1
ATOM 1489 N N . ASN A 1 185 ? 8.476 -22.827 -9.295 1.00 58.66 185 ASN A N 1
ATOM 1490 C CA . ASN A 1 185 ? 9.178 -22.102 -10.357 1.00 58.66 185 ASN A CA 1
ATOM 1491 C C . ASN A 1 185 ? 8.207 -21.433 -11.341 1.00 58.66 185 ASN A C 1
ATOM 1493 O O . ASN A 1 185 ? 8.523 -20.373 -11.880 1.00 58.66 185 ASN A O 1
ATOM 1497 N N . LYS A 1 186 ? 7.008 -22.002 -11.551 1.00 62.56 186 LYS A N 1
ATOM 1498 C CA . LYS A 1 186 ? 6.001 -21.436 -12.467 1.00 62.56 186 LYS A CA 1
ATOM 1499 C C . LYS A 1 186 ? 5.514 -20.051 -12.038 1.00 62.56 186 LYS A C 1
ATOM 1501 O O . LYS A 1 186 ? 5.254 -19.229 -12.910 1.00 62.56 186 LYS A O 1
ATOM 1506 N N . LYS A 1 187 ? 5.390 -19.771 -10.733 1.00 64.44 187 LYS A N 1
ATOM 1507 C CA . LYS A 1 187 ? 4.941 -18.448 -10.249 1.00 64.44 187 LYS A CA 1
ATOM 1508 C C . LYS A 1 187 ? 5.959 -17.365 -10.574 1.00 64.44 187 LYS A C 1
ATOM 1510 O O . LYS A 1 187 ? 5.607 -16.319 -11.104 1.00 64.44 187 LYS A O 1
ATOM 1515 N N . ASP A 1 188 ? 7.226 -17.646 -10.312 1.00 61.81 188 ASP A N 1
ATOM 1516 C CA . ASP A 1 188 ? 8.274 -16.674 -10.568 1.00 61.81 188 ASP A CA 1
ATOM 1517 C C . ASP A 1 188 ? 8.631 -16.586 -12.063 1.00 61.81 188 ASP A C 1
ATOM 1519 O O . ASP A 1 188 ? 9.281 -15.627 -12.460 1.00 61.81 188 ASP A O 1
ATOM 1523 N N . ILE A 1 189 ? 8.328 -17.605 -12.885 1.00 65.06 189 ILE A N 1
ATOM 1524 C CA . ILE A 1 189 ? 8.453 -17.530 -14.357 1.00 65.06 189 ILE A CA 1
ATOM 1525 C C . ILE A 1 189 ? 7.362 -16.615 -14.912 1.00 65.06 189 ILE A C 1
ATOM 1527 O O . ILE A 1 189 ? 7.689 -15.672 -15.615 1.00 65.06 189 ILE A O 1
ATOM 1531 N N . LYS A 1 190 ? 6.100 -16.802 -14.497 1.00 70.00 190 LYS A N 1
ATOM 1532 C CA . LYS A 1 190 ? 5.008 -15.883 -14.859 1.00 70.00 190 LYS A CA 1
ATOM 1533 C C . LYS A 1 190 ? 5.336 -14.438 -14.499 1.00 70.00 190 LYS A C 1
ATOM 1535 O O . LYS A 1 190 ? 5.202 -13.559 -15.333 1.00 70.00 190 LYS A O 1
ATOM 1540 N N . ARG A 1 191 ? 5.855 -14.217 -13.288 1.00 68.06 191 ARG A N 1
ATOM 1541 C CA . ARG A 1 191 ? 6.288 -12.889 -12.845 1.00 68.06 191 ARG A CA 1
ATOM 1542 C C . ARG A 1 191 ? 7.416 -12.311 -13.704 1.00 68.06 191 ARG A C 1
ATOM 1544 O O . ARG A 1 191 ? 7.441 -11.114 -13.957 1.00 68.06 191 ARG A O 1
ATOM 1551 N N . PHE A 1 192 ? 8.370 -13.143 -14.120 1.00 71.75 192 PHE A N 1
ATOM 1552 C CA . PHE A 1 192 ? 9.446 -12.721 -15.016 1.00 71.75 192 PHE A CA 1
ATOM 1553 C C . PHE A 1 192 ? 8.887 -12.310 -16.384 1.00 71.75 192 PHE A C 1
ATOM 1555 O O . PHE A 1 192 ? 9.244 -11.245 -16.874 1.00 71.75 192 PHE A O 1
ATOM 1562 N N . ASP A 1 193 ? 7.976 -13.106 -16.952 1.00 68.88 193 ASP A N 1
ATOM 1563 C CA . ASP A 1 193 ? 7.320 -12.814 -18.232 1.00 68.88 193 ASP A CA 1
ATOM 1564 C C . ASP A 1 193 ? 6.461 -11.542 -18.152 1.00 68.88 193 ASP A C 1
ATOM 1566 O O . ASP A 1 193 ? 6.520 -10.705 -19.045 1.00 68.88 193 ASP A O 1
ATOM 1570 N N . GLU A 1 194 ? 5.709 -11.350 -17.063 1.00 78.19 194 GLU A N 1
ATOM 1571 C CA . GLU A 1 194 ? 4.923 -10.135 -16.800 1.00 78.19 194 GLU A CA 1
ATOM 1572 C C . GLU A 1 194 ? 5.809 -8.883 -16.766 1.00 78.19 194 GLU A C 1
ATOM 1574 O O . GLU A 1 194 ? 5.515 -7.893 -17.433 1.00 78.19 194 GLU A O 1
ATOM 1579 N N . LEU A 1 195 ? 6.921 -8.934 -16.026 1.00 73.44 195 LEU A N 1
ATOM 1580 C CA . LEU A 1 195 ? 7.872 -7.825 -15.939 1.00 73.44 195 LEU A CA 1
ATOM 1581 C C . LEU A 1 195 ? 8.594 -7.577 -17.270 1.00 73.44 195 LEU A C 1
ATOM 1583 O O . LEU A 1 195 ? 8.843 -6.427 -17.625 1.00 73.44 195 LEU A O 1
ATOM 1587 N N . LEU A 1 196 ? 8.927 -8.636 -18.011 1.00 72.81 196 LEU A N 1
ATOM 1588 C CA . LEU A 1 196 ? 9.553 -8.517 -19.323 1.00 72.81 196 LEU A CA 1
ATOM 1589 C C . LEU A 1 196 ? 8.597 -7.879 -20.335 1.00 72.81 196 LEU A C 1
ATOM 1591 O O . LEU A 1 196 ? 9.007 -6.969 -21.049 1.00 72.81 196 LEU A O 1
ATOM 1595 N N . ASN A 1 197 ? 7.329 -8.297 -20.351 1.00 76.56 197 ASN A N 1
ATOM 1596 C CA . ASN A 1 197 ? 6.301 -7.694 -21.198 1.00 76.56 197 ASN A CA 1
ATOM 1597 C C . ASN A 1 197 ? 6.089 -6.220 -20.845 1.00 76.56 197 ASN A C 1
ATOM 1599 O O . ASN A 1 197 ? 6.072 -5.392 -21.743 1.00 76.56 197 ASN A O 1
ATOM 1603 N N . LEU A 1 198 ? 6.061 -5.864 -19.555 1.00 77.25 198 LEU A N 1
ATOM 1604 C CA . LEU A 1 198 ? 6.024 -4.463 -19.117 1.00 77.25 198 LEU A CA 1
ATOM 1605 C C . LEU A 1 198 ? 7.199 -3.643 -19.669 1.00 77.25 198 LEU A C 1
ATOM 1607 O O . LEU A 1 198 ? 7.009 -2.514 -20.115 1.00 77.25 198 LEU A O 1
ATOM 1611 N N . VAL A 1 199 ? 8.417 -4.193 -19.652 1.00 75.38 199 VAL A N 1
ATOM 1612 C CA . VAL A 1 199 ? 9.589 -3.521 -20.235 1.00 75.38 199 VAL A CA 1
ATOM 1613 C C . VAL A 1 199 ? 9.438 -3.364 -21.748 1.00 75.38 199 VAL A C 1
ATOM 1615 O O . VAL A 1 199 ? 9.734 -2.288 -22.266 1.00 75.38 199 VAL A O 1
ATOM 1618 N N . ILE A 1 200 ? 8.974 -4.405 -22.446 1.00 74.62 200 ILE A N 1
ATOM 1619 C CA . ILE A 1 200 ? 8.734 -4.367 -23.894 1.00 74.62 200 ILE A CA 1
ATOM 1620 C C . ILE A 1 200 ? 7.677 -3.310 -24.224 1.00 74.62 200 ILE A C 1
ATOM 1622 O O . ILE A 1 200 ? 7.953 -2.445 -25.041 1.00 74.62 200 ILE A O 1
ATOM 1626 N N . ASP A 1 201 ? 6.543 -3.289 -23.525 1.00 78.94 201 ASP A N 1
ATOM 1627 C CA . ASP A 1 201 ? 5.457 -2.329 -23.750 1.00 78.94 201 ASP A CA 1
ATOM 1628 C C . ASP A 1 201 ? 5.926 -0.876 -23.574 1.00 78.94 201 ASP A C 1
ATOM 1630 O O . ASP A 1 201 ? 5.596 0.002 -24.377 1.00 78.94 201 ASP A O 1
ATOM 1634 N N . ILE A 1 202 ? 6.738 -0.604 -22.543 1.00 73.56 202 ILE A N 1
ATOM 1635 C CA . ILE A 1 202 ? 7.328 0.727 -22.336 1.00 73.56 202 ILE A CA 1
ATOM 1636 C C . ILE A 1 202 ? 8.278 1.069 -23.496 1.00 73.56 202 ILE A C 1
ATOM 1638 O O . ILE A 1 202 ? 8.227 2.182 -24.026 1.00 73.56 202 ILE A O 1
ATOM 1642 N N . CYS A 1 203 ? 9.139 0.136 -23.905 1.00 74.56 203 CYS A N 1
ATOM 1643 C CA . CYS A 1 203 ? 10.070 0.330 -25.017 1.00 74.56 203 CYS A CA 1
ATOM 1644 C C . CYS A 1 203 ? 9.353 0.519 -26.361 1.00 74.56 203 CYS A C 1
ATOM 1646 O O . CYS A 1 203 ? 9.744 1.391 -27.130 1.00 74.56 203 CYS A O 1
ATOM 1648 N N . ASP A 1 204 ? 8.289 -0.223 -26.638 1.00 77.38 204 ASP A N 1
ATOM 1649 C CA . ASP A 1 204 ? 7.544 -0.130 -27.891 1.00 77.38 204 ASP A CA 1
ATOM 1650 C C . ASP A 1 204 ? 6.751 1.177 -27.968 1.00 77.38 204 ASP A C 1
ATOM 1652 O O . ASP A 1 204 ? 6.742 1.840 -29.007 1.00 77.38 204 ASP A O 1
ATOM 1656 N N . PHE A 1 205 ? 6.136 1.611 -26.863 1.00 74.06 205 PHE A N 1
ATOM 1657 C CA . PHE A 1 205 ? 5.323 2.829 -26.846 1.00 74.06 205 PHE A CA 1
ATOM 1658 C C . PHE A 1 205 ? 6.147 4.124 -26.791 1.00 74.06 205 PHE A C 1
ATOM 1660 O O . PHE A 1 205 ? 5.741 5.140 -27.364 1.00 74.06 205 PHE A O 1
ATOM 1667 N N . TYR A 1 206 ? 7.286 4.117 -26.091 1.00 65.75 206 TYR A N 1
ATOM 1668 C CA . TYR A 1 206 ? 8.111 5.315 -25.887 1.00 65.75 206 TYR A CA 1
ATOM 1669 C C . TYR A 1 206 ? 9.426 5.291 -26.666 1.00 65.75 206 TYR A C 1
ATOM 1671 O O . TYR A 1 206 ? 9.912 6.349 -27.057 1.00 65.75 206 TYR A O 1
ATOM 1679 N N . GLY A 1 207 ? 9.987 4.116 -26.952 1.00 58.84 207 GLY A N 1
ATOM 1680 C CA . GLY A 1 207 ? 11.174 3.978 -27.799 1.00 58.84 207 GLY A CA 1
ATOM 1681 C C . GLY A 1 207 ? 10.900 4.312 -29.265 1.00 58.84 207 GLY A C 1
ATOM 1682 O O . GLY A 1 207 ? 11.774 4.853 -29.932 1.00 58.84 207 GLY A O 1
ATOM 1683 N N . SER A 1 208 ? 9.668 4.103 -29.742 1.00 58.38 208 SER A N 1
ATOM 1684 C CA . SER A 1 208 ? 9.209 4.543 -31.070 1.00 58.38 208 SER A CA 1
ATOM 1685 C C . SER A 1 208 ? 8.954 6.056 -31.178 1.00 58.38 208 SER A C 1
ATOM 1687 O O . SER A 1 208 ? 8.836 6.575 -32.285 1.00 58.38 208 SER A O 1
ATOM 1689 N N . LYS A 1 209 ? 8.880 6.772 -30.044 1.00 52.78 209 LYS A N 1
ATOM 1690 C CA . LYS A 1 209 ? 8.690 8.235 -29.965 1.00 52.78 209 LYS A CA 1
ATOM 1691 C C . LYS A 1 209 ? 9.974 9.001 -29.660 1.00 52.78 209 LYS A C 1
ATOM 1693 O O . LYS A 1 209 ? 9.928 10.223 -29.526 1.00 52.78 209 LYS A O 1
ATOM 1698 N N . LEU A 1 210 ? 11.106 8.312 -29.513 1.00 48.16 210 LEU A N 1
ATOM 1699 C CA . LEU A 1 210 ? 12.396 8.984 -29.461 1.00 48.16 210 LEU A CA 1
ATOM 1700 C C . LEU A 1 210 ? 12.632 9.608 -30.842 1.00 48.16 210 LEU A C 1
ATOM 1702 O O . LEU A 1 210 ? 12.666 8.852 -31.815 1.00 48.16 210 LEU A O 1
ATOM 1706 N N . PRO A 1 211 ? 12.775 10.943 -30.959 1.00 46.41 211 PRO A N 1
ATOM 1707 C CA . PRO A 1 211 ? 13.155 11.542 -32.225 1.00 46.41 211 PRO A CA 1
ATOM 1708 C C . PRO A 1 211 ? 14.450 10.874 -32.667 1.00 46.41 211 PRO A C 1
ATOM 1710 O O . PRO A 1 211 ? 15.431 10.794 -31.916 1.00 46.41 211 PRO A O 1
ATOM 1713 N N . THR A 1 212 ? 14.420 10.312 -33.870 1.00 47.16 212 THR A N 1
ATOM 1714 C CA . THR A 1 212 ? 15.607 9.799 -34.538 1.00 47.16 212 THR A CA 1
ATOM 1715 C C . THR A 1 212 ? 16.679 10.876 -34.446 1.00 47.16 212 THR A C 1
ATOM 1717 O O . THR A 1 212 ? 16.395 12.042 -34.696 1.00 47.16 212 THR A O 1
ATOM 1720 N N . ILE A 1 213 ? 17.910 10.496 -34.102 1.00 51.25 213 ILE A N 1
ATOM 1721 C CA . ILE A 1 213 ? 19.062 11.399 -33.905 1.00 51.25 213 ILE A CA 1
ATOM 1722 C C . ILE A 1 213 ? 19.260 12.395 -35.078 1.00 51.25 213 ILE A C 1
ATOM 1724 O O . ILE A 1 213 ? 19.886 13.433 -34.900 1.00 51.25 213 ILE A O 1
ATOM 1728 N N . GLN A 1 214 ? 18.662 12.132 -36.244 1.00 44.78 214 GLN A N 1
ATOM 1729 C CA . GLN A 1 214 ? 18.610 13.029 -37.401 1.00 44.78 214 GLN A CA 1
ATOM 1730 C C . GLN A 1 214 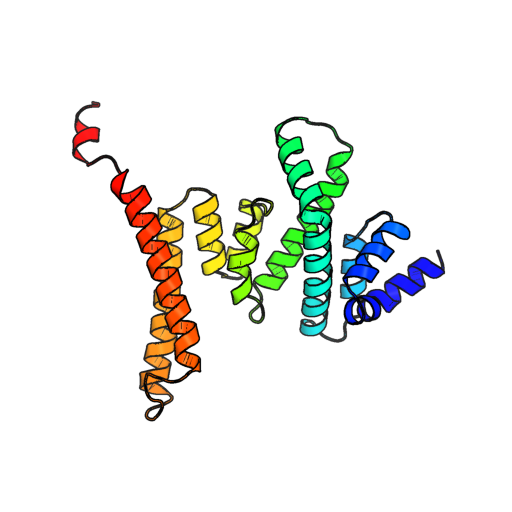? 17.727 14.286 -37.242 1.00 44.78 214 GLN A C 1
ATOM 1732 O O . GLN A 1 214 ? 17.993 15.270 -37.922 1.00 44.78 214 GLN A O 1
ATOM 1737 N N . GLU A 1 215 ? 16.713 14.316 -36.371 1.00 43.59 215 GLU A N 1
ATOM 1738 C CA . GLU A 1 215 ? 15.843 15.502 -36.213 1.00 43.59 215 GLU A CA 1
ATOM 1739 C C . GLU A 1 215 ? 16.464 16.583 -35.309 1.00 43.59 215 GLU A C 1
ATOM 1741 O O . GLU A 1 215 ? 16.101 17.758 -35.388 1.00 43.59 215 GLU A O 1
ATOM 1746 N N . THR A 1 216 ? 17.456 16.218 -34.492 1.00 42.06 216 THR A N 1
ATOM 1747 C CA . THR A 1 216 ? 18.160 17.145 -33.592 1.00 42.06 216 THR A CA 1
ATOM 1748 C C . THR A 1 216 ? 19.259 17.955 -34.297 1.00 42.06 216 THR A C 1
ATOM 1750 O O . THR A 1 216 ? 19.704 18.965 -33.758 1.00 42.06 216 THR A O 1
ATOM 1753 N N . GLU A 1 217 ? 19.693 17.553 -35.499 1.00 42.25 217 GLU A N 1
ATOM 1754 C CA . GLU A 1 217 ? 20.709 18.280 -36.285 1.00 42.25 217 GLU A CA 1
ATOM 1755 C C . GLU A 1 217 ? 20.123 19.399 -37.163 1.00 42.25 217 GLU A C 1
ATOM 1757 O O . GLU A 1 217 ? 20.866 20.255 -37.631 1.00 42.25 217 GLU A O 1
ATOM 1762 N N . THR A 1 218 ? 18.800 19.462 -37.347 1.00 40.91 218 THR A N 1
ATOM 1763 C CA . THR A 1 218 ? 18.137 20.535 -38.119 1.00 40.91 218 THR A CA 1
ATOM 1764 C C . THR A 1 218 ? 17.676 21.735 -37.284 1.00 40.91 218 THR A C 1
ATOM 1766 O O . THR A 1 218 ? 17.040 22.641 -37.818 1.00 40.91 218 THR A O 1
ATOM 1769 N N . LEU A 1 219 ? 17.976 21.758 -35.982 1.00 41.34 219 LEU A N 1
ATOM 1770 C CA . LEU A 1 219 ? 17.601 22.839 -35.058 1.00 41.34 219 LEU A CA 1
ATOM 1771 C C . LEU A 1 219 ? 18.822 23.543 -34.437 1.00 41.34 219 LEU A C 1
ATOM 1773 O O . LEU A 1 219 ? 18.801 23.895 -33.258 1.00 41.34 219 LEU A O 1
ATOM 1777 N N . TRP A 1 220 ? 19.860 23.771 -35.246 1.00 45.44 220 TRP A N 1
ATOM 1778 C CA . TRP A 1 220 ? 20.939 24.726 -34.967 1.00 45.44 220 TRP A CA 1
ATOM 1779 C C . TRP A 1 220 ? 21.137 25.669 -36.151 1.00 45.44 220 TRP A C 1
ATOM 1781 O O . TRP A 1 220 ? 21.232 25.166 -37.293 1.00 45.44 220 TRP A O 1
#

pLDDT: mean 79.91, std 16.43, range [40.91, 96.69]

Radius of gyration: 21.95 Å; chains: 1; bounding box: 43×59×67 Å

Organism: NCBI:txid197538

Sequence (220 aa):
TGMQNLILKNTSSFVKMDPALTAKLCDQWFDGDYSKMVDAICQYPKSQDEENELCFQFIDTVLSLKEKDIKEDQQQKHTTGEGSQLVDAEMFHKLILKLVHILCERKYRKLAMEYVQREYFPIEDCLQICREKGALDAQAVLQQRKGEYKTAISLYVQVLTQLSKDKVISALFIKCDVPFNCPENKKDIKRFDELLNLVIDICDFYGSKLPTIQETETLW

InterPro domains:
  IPR045111 Vacuolar protein sorting-associated protein Vps41/Vps8 [PTHR12616] (3-220)